Protein AF-A0A9X0DPE3-F1 (afdb_monomer)

Structure (mmCIF, N/CA/C/O backbone):
data_AF-A0A9X0DPE3-F1
#
_entry.id   AF-A0A9X0DPE3-F1
#
loop_
_atom_site.group_PDB
_atom_site.id
_atom_site.type_symbol
_atom_site.label_atom_id
_atom_site.label_alt_id
_atom_site.label_comp_id
_atom_site.label_asym_id
_atom_site.label_entity_id
_atom_site.label_seq_id
_atom_site.pdbx_PDB_ins_code
_atom_site.Cartn_x
_atom_site.Cartn_y
_atom_site.Cartn_z
_atom_site.occupancy
_atom_site.B_iso_or_equiv
_atom_site.auth_seq_id
_atom_site.auth_comp_id
_atom_site.auth_asym_id
_atom_site.auth_atom_id
_atom_site.pdbx_PDB_model_num
ATOM 1 N N . MET A 1 1 ? 3.617 14.582 14.432 1.00 33.50 1 MET A N 1
ATOM 2 C CA . MET A 1 1 ? 3.604 13.724 13.221 1.00 33.50 1 MET A CA 1
ATOM 3 C C . MET A 1 1 ? 2.216 13.157 12.882 1.00 33.50 1 MET A C 1
ATOM 5 O O . MET A 1 1 ? 2.026 12.758 11.747 1.00 33.50 1 MET A O 1
ATOM 9 N N . ILE A 1 2 ? 1.222 13.211 13.787 1.00 32.03 2 ILE A N 1
ATOM 10 C CA . ILE A 1 2 ? -0.183 12.825 13.505 1.00 32.03 2 ILE A CA 1
ATOM 11 C C . ILE A 1 2 ? -0.970 13.917 12.736 1.00 32.03 2 ILE A C 1
ATOM 13 O O . ILE A 1 2 ? -1.884 13.611 11.981 1.00 32.03 2 ILE A O 1
ATOM 17 N N . GLY A 1 3 ? -0.529 15.182 12.785 1.00 24.03 3 GLY A N 1
ATOM 18 C CA . GLY A 1 3 ? -1.163 16.315 12.087 1.00 24.03 3 GLY A CA 1
ATOM 19 C C . GLY A 1 3 ? -1.004 16.364 10.557 1.00 24.03 3 GLY A C 1
ATOM 20 O O . GLY A 1 3 ? -1.360 17.367 9.957 1.00 24.03 3 GLY A O 1
ATOM 21 N N . ARG A 1 4 ? -0.460 15.321 9.909 1.00 28.06 4 ARG A N 1
ATOM 22 C CA . ARG A 1 4 ? -0.435 15.194 8.433 1.00 28.06 4 ARG A CA 1
ATOM 23 C C . ARG A 1 4 ? -1.257 14.016 7.903 1.00 28.06 4 ARG A C 1
ATOM 25 O O . ARG A 1 4 ? -1.135 13.681 6.732 1.00 28.06 4 ARG A O 1
ATOM 32 N N . MET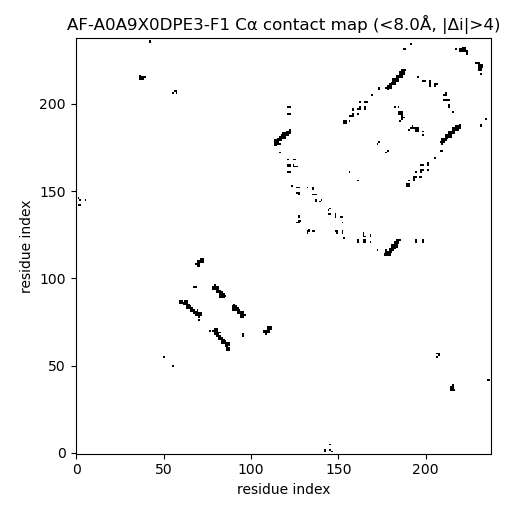 A 1 5 ? -2.078 13.378 8.740 1.00 34.44 5 MET A N 1
ATOM 33 C CA . MET A 1 5 ? -3.022 12.348 8.278 1.00 34.44 5 MET A CA 1
ATOM 34 C C . MET A 1 5 ? -4.430 12.903 8.010 1.00 34.44 5 MET A C 1
ATOM 36 O O . MET A 1 5 ? -5.223 12.222 7.373 1.00 34.44 5 MET A O 1
ATOM 40 N N . ALA A 1 6 ? -4.728 14.139 8.429 1.00 27.05 6 ALA A N 1
ATOM 41 C CA . ALA A 1 6 ? -6.051 14.747 8.262 1.00 27.05 6 ALA A CA 1
ATOM 42 C C . ALA A 1 6 ? -6.244 15.535 6.948 1.00 27.05 6 ALA A C 1
ATOM 44 O O . ALA A 1 6 ? -7.368 15.925 6.654 1.00 27.05 6 ALA A O 1
ATOM 45 N N . ASP A 1 7 ? -5.199 15.769 6.140 1.00 31.19 7 ASP A N 1
ATOM 46 C CA . ASP A 1 7 ? -5.307 16.710 5.012 1.00 31.19 7 ASP A CA 1
ATOM 47 C C . ASP A 1 7 ? -4.628 16.254 3.711 1.00 31.19 7 ASP A C 1
ATOM 49 O O . ASP A 1 7 ? -3.781 16.933 3.135 1.00 31.19 7 ASP A O 1
ATOM 53 N N . ALA A 1 8 ? -5.009 15.075 3.219 1.00 29.47 8 ALA A N 1
ATOM 54 C CA . ALA A 1 8 ? -4.653 14.650 1.862 1.00 29.47 8 ALA A CA 1
ATOM 55 C C . ALA A 1 8 ? -5.593 15.231 0.780 1.00 29.47 8 ALA A C 1
ATOM 57 O O . ALA A 1 8 ? -5.339 15.041 -0.406 1.00 29.47 8 ALA A O 1
ATOM 58 N N . ARG A 1 9 ? -6.667 15.953 1.157 1.00 28.06 9 ARG A N 1
ATOM 59 C CA . ARG A 1 9 ? -7.648 16.509 0.203 1.00 28.06 9 ARG A CA 1
ATOM 60 C C . ARG A 1 9 ? -7.490 18.007 -0.100 1.00 28.06 9 ARG A C 1
ATOM 62 O O . ARG A 1 9 ? -7.893 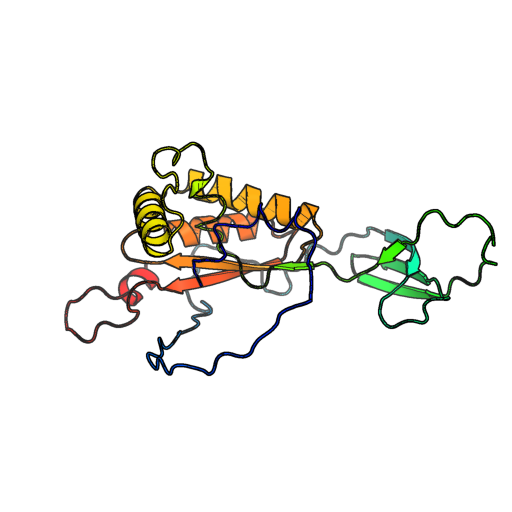18.396 -1.192 1.00 28.06 9 ARG A O 1
ATOM 69 N N . LYS A 1 10 ? -6.882 18.854 0.751 1.00 26.98 10 LYS A N 1
ATOM 70 C CA . LYS A 1 10 ? -6.750 20.303 0.437 1.00 26.98 10 LYS A CA 1
ATOM 71 C C . LYS A 1 10 ? -5.493 20.703 -0.337 1.00 26.98 10 LYS A C 1
ATOM 73 O O . LYS A 1 10 ? -5.446 21.808 -0.871 1.00 26.98 10 LYS A O 1
ATOM 78 N N . CYS A 1 11 ? -4.488 19.838 -0.484 1.00 26.97 11 CYS A N 1
ATOM 79 C CA . CYS A 1 11 ? -3.267 20.207 -1.219 1.00 26.97 11 CYS A CA 1
ATOM 80 C C . CYS A 1 11 ? -3.428 20.308 -2.751 1.00 26.97 11 CYS A C 1
ATOM 82 O O . CYS A 1 11 ? -2.481 20.724 -3.417 1.00 26.97 11 CYS A O 1
ATOM 84 N N . ALA A 1 12 ? -4.589 19.964 -3.316 1.00 31.02 12 ALA A N 1
ATOM 85 C CA . ALA A 1 12 ? -4.778 19.890 -4.766 1.00 31.02 12 ALA A CA 1
ATOM 86 C C . ALA A 1 12 ? -5.300 21.180 -5.439 1.00 31.02 12 ALA A C 1
ATOM 88 O O . ALA A 1 12 ? -5.362 21.207 -6.665 1.00 31.02 12 ALA A O 1
ATOM 89 N N . THR A 1 13 ? -5.674 22.245 -4.708 1.00 30.27 13 THR A N 1
ATOM 90 C CA . THR A 1 13 ? -6.433 23.360 -5.332 1.00 30.27 13 THR A CA 1
ATOM 91 C C . THR A 1 13 ? -6.054 24.796 -4.939 1.00 30.27 13 THR A C 1
ATOM 93 O O . THR A 1 13 ? -6.815 25.706 -5.256 1.00 30.27 13 THR A O 1
ATOM 96 N N . ALA A 1 14 ? -4.906 25.070 -4.309 1.00 27.20 14 ALA A N 1
ATOM 97 C CA . ALA A 1 14 ? -4.520 26.454 -3.981 1.00 27.20 14 ALA A CA 1
ATOM 98 C C . ALA A 1 14 ? -3.282 26.936 -4.775 1.00 27.20 14 ALA A C 1
ATOM 100 O O . ALA A 1 14 ? -2.237 26.279 -4.708 1.00 27.20 14 ALA A O 1
ATOM 101 N N . PRO A 1 15 ? -3.347 28.073 -5.503 1.00 27.67 15 PRO A N 1
ATOM 102 C CA . PRO A 1 15 ? -2.171 28.682 -6.123 1.00 27.67 15 PRO A CA 1
ATOM 103 C C . PRO A 1 15 ? -1.217 29.203 -5.037 1.00 27.67 15 PRO A C 1
ATOM 105 O O . PRO A 1 15 ? -1.640 29.862 -4.089 1.00 27.67 15 PRO A O 1
ATOM 108 N N . ARG A 1 16 ? 0.078 28.879 -5.148 1.00 34.34 16 ARG A N 1
ATOM 109 C CA . ARG A 1 16 ? 1.107 29.306 -4.187 1.00 34.34 16 ARG A CA 1
ATOM 110 C C . ARG A 1 16 ? 1.670 30.664 -4.598 1.00 34.34 16 ARG A C 1
ATOM 112 O O . ARG A 1 16 ? 2.424 30.742 -5.563 1.00 34.34 16 ARG A O 1
ATOM 119 N N . ASP A 1 17 ? 1.318 31.703 -3.852 1.00 28.97 17 ASP A N 1
ATOM 120 C CA . ASP A 1 17 ? 1.990 33.003 -3.887 1.00 28.97 17 ASP A CA 1
ATOM 121 C C . ASP A 1 17 ? 3.236 32.936 -2.982 1.00 28.97 17 ASP A C 1
ATOM 123 O O . ASP A 1 17 ? 3.156 32.509 -1.830 1.00 28.97 17 ASP A O 1
ATOM 127 N N . ILE A 1 18 ? 4.410 33.259 -3.530 1.00 32.62 18 ILE A N 1
ATOM 128 C CA . ILE A 1 18 ? 5.735 32.965 -2.941 1.00 32.62 18 ILE A CA 1
ATOM 129 C C . ILE A 1 18 ? 6.363 34.221 -2.310 1.00 32.62 18 ILE A C 1
ATOM 131 O O . ILE A 1 18 ? 7.579 34.319 -2.160 1.00 32.62 18 ILE A O 1
ATOM 135 N N . SER A 1 19 ? 5.557 35.224 -1.969 1.00 27.48 19 SER A N 1
ATOM 136 C CA . SER A 1 19 ? 6.065 36.569 -1.685 1.00 27.48 19 SER A CA 1
ATOM 137 C C . SER A 1 19 ? 6.422 36.870 -0.224 1.00 27.48 19 SER A C 1
ATOM 139 O O . SER A 1 19 ? 7.008 37.918 0.008 1.00 27.48 19 SER A O 1
ATOM 141 N N . ASN A 1 20 ? 6.181 35.990 0.759 1.00 30.70 20 ASN A N 1
ATOM 142 C CA . ASN A 1 20 ? 6.525 36.279 2.164 1.00 30.70 20 ASN A CA 1
ATOM 143 C C . ASN A 1 20 ? 7.007 35.042 2.941 1.00 30.70 20 ASN A C 1
ATOM 145 O O . ASN A 1 20 ? 6.222 34.337 3.572 1.00 30.70 20 ASN A O 1
ATOM 149 N N . LEU A 1 21 ? 8.320 34.801 2.937 1.00 29.12 21 LEU A N 1
ATOM 150 C CA . LEU A 1 21 ? 8.995 33.927 3.901 1.00 29.12 21 LEU A CA 1
ATOM 151 C C . LEU A 1 21 ? 9.825 34.806 4.837 1.00 29.12 21 LEU A C 1
ATOM 153 O O . LEU A 1 21 ? 10.900 35.272 4.463 1.00 29.12 21 LEU A O 1
ATOM 157 N N . GLN A 1 22 ? 9.321 35.036 6.048 1.00 28.83 22 GLN A N 1
ATOM 158 C CA . GLN A 1 22 ? 10.066 35.687 7.121 1.00 28.83 22 GLN A CA 1
ATOM 159 C C . GLN A 1 22 ? 10.457 34.627 8.160 1.00 28.83 22 GLN A C 1
ATOM 161 O O . GLN A 1 22 ? 9.653 33.778 8.538 1.00 28.83 22 GLN A O 1
ATOM 166 N N . HIS A 1 23 ? 11.739 34.626 8.520 1.00 30.12 23 HIS A N 1
ATOM 167 C CA . HIS A 1 23 ? 12.388 33.657 9.399 1.00 30.12 23 HIS A CA 1
ATOM 168 C C . HIS A 1 23 ? 11.997 33.889 10.865 1.00 30.12 23 HIS A C 1
ATOM 170 O O . HIS A 1 23 ? 12.357 34.926 11.416 1.00 30.12 23 HIS A O 1
ATOM 176 N N . ASP A 1 24 ? 11.388 32.892 11.511 1.00 27.92 24 ASP A N 1
ATOM 177 C CA . ASP A 1 24 ? 11.321 32.816 12.976 1.00 27.92 24 ASP A CA 1
ATOM 178 C C . ASP A 1 24 ? 12.395 31.851 13.529 1.00 27.92 24 ASP A C 1
ATOM 180 O O . ASP A 1 24 ? 12.661 30.806 12.919 1.00 27.92 24 ASP A O 1
ATOM 184 N N . PRO A 1 25 ? 13.049 32.180 14.663 1.00 27.70 25 PRO A N 1
ATOM 185 C CA . PRO A 1 25 ? 14.115 31.374 15.259 1.00 27.70 25 PRO A CA 1
ATOM 186 C C . PRO A 1 25 ? 13.580 30.193 16.102 1.00 27.70 25 PRO A C 1
ATOM 188 O O . PRO A 1 25 ? 12.424 30.192 16.528 1.00 27.70 25 PRO A O 1
ATOM 191 N N . PRO A 1 26 ? 14.413 29.166 16.376 1.00 31.67 26 PRO A N 1
ATOM 192 C CA . PRO A 1 26 ? 13.945 27.900 16.931 1.00 31.67 26 PRO A CA 1
ATOM 193 C C . PRO A 1 26 ? 13.807 27.942 18.459 1.00 31.67 26 PRO A C 1
ATOM 195 O O . PRO A 1 26 ? 14.771 28.199 19.181 1.00 31.67 26 PRO A O 1
ATOM 198 N N . HIS A 1 27 ? 12.624 27.590 18.967 1.00 30.08 27 HIS A N 1
ATOM 199 C CA . HIS A 1 27 ? 12.437 27.242 20.375 1.00 30.08 27 HIS A CA 1
ATOM 200 C C . HIS A 1 27 ? 12.780 25.765 20.624 1.00 30.08 27 HIS A C 1
ATOM 202 O O . HIS A 1 27 ? 12.209 24.854 20.025 1.00 30.08 27 HIS A O 1
ATOM 208 N N . ASN A 1 28 ? 13.726 25.552 21.541 1.00 30.42 28 ASN A N 1
ATOM 209 C CA . ASN A 1 28 ? 14.147 24.261 22.081 1.00 30.42 28 ASN A CA 1
ATOM 210 C C . ASN A 1 28 ? 12.991 23.534 22.789 1.00 30.42 28 ASN A C 1
ATOM 212 O O . ASN A 1 28 ? 12.540 23.983 23.841 1.00 30.42 28 ASN A O 1
ATOM 216 N N . LEU A 1 29 ? 12.602 22.358 22.288 1.00 28.53 29 LEU A N 1
ATOM 217 C CA . LEU A 1 29 ? 11.849 21.362 23.055 1.00 28.53 29 LEU A CA 1
ATOM 218 C C . LEU A 1 29 ? 12.575 20.009 22.975 1.00 28.53 29 LEU A C 1
ATOM 220 O O . LEU A 1 29 ? 12.299 19.162 22.129 1.00 28.53 29 LEU A O 1
ATOM 224 N N . HIS A 1 30 ? 13.539 19.815 23.874 1.00 29.38 30 HIS A N 1
ATOM 225 C CA . HIS A 1 30 ? 14.183 18.525 24.108 1.00 29.38 30 HIS A CA 1
ATOM 226 C C . HIS A 1 30 ? 13.265 17.657 24.986 1.00 29.38 30 HIS A C 1
ATOM 228 O O . HIS A 1 30 ? 13.281 17.748 26.211 1.00 29.38 30 HIS A O 1
ATOM 234 N N . LYS A 1 31 ? 12.463 16.795 24.356 1.00 25.64 31 LYS A N 1
ATOM 235 C CA . LYS A 1 31 ? 12.014 15.521 24.939 1.00 25.64 31 LYS A CA 1
ATOM 236 C C . LYS A 1 31 ? 12.159 14.458 23.857 1.00 25.64 31 LYS A C 1
ATOM 238 O O . LYS A 1 31 ? 11.317 14.327 22.976 1.00 25.64 31 LYS A O 1
ATOM 243 N N . SER A 1 32 ? 13.293 13.767 23.877 1.00 24.28 32 SER A N 1
ATOM 244 C CA . SER A 1 32 ? 13.598 12.658 22.980 1.00 24.28 32 SER A CA 1
ATOM 245 C C . SER A 1 32 ? 12.779 11.437 23.390 1.00 24.28 32 SER A C 1
ATOM 247 O O . SER A 1 32 ? 13.079 10.791 24.390 1.00 24.28 32 SER A O 1
ATOM 249 N N . THR A 1 33 ? 11.743 11.113 22.622 1.00 25.89 33 THR A N 1
ATOM 250 C CA . THR A 1 33 ? 11.203 9.752 22.594 1.00 25.89 33 THR A CA 1
ATOM 251 C C . THR A 1 33 ? 12.223 8.896 21.846 1.00 25.89 33 THR A C 1
ATOM 253 O O . THR A 1 33 ? 12.413 9.077 20.644 1.00 25.89 33 THR A O 1
ATOM 256 N N . GLU A 1 34 ? 12.948 8.030 22.550 1.00 23.88 34 GLU A N 1
ATOM 257 C CA . GLU A 1 34 ? 13.812 7.035 21.912 1.00 23.88 34 GLU A CA 1
ATOM 258 C C . GLU A 1 34 ? 12.930 5.989 21.217 1.00 23.88 34 GLU A C 1
ATOM 260 O O . GLU A 1 34 ? 12.167 5.266 21.853 1.00 23.88 34 GLU A O 1
ATOM 265 N N . TYR A 1 35 ? 12.995 5.949 19.885 1.00 32.12 35 TYR A N 1
ATOM 266 C CA . TYR A 1 35 ? 12.244 5.009 19.056 1.00 32.12 35 TYR A CA 1
ATOM 267 C C . TYR A 1 35 ? 13.048 3.719 18.885 1.00 32.12 35 TYR A C 1
ATOM 269 O O . TYR A 1 35 ? 14.106 3.721 18.253 1.00 32.12 35 TYR A O 1
ATOM 277 N N . ILE A 1 36 ? 12.536 2.603 19.401 1.00 28.61 36 ILE A N 1
ATOM 278 C CA . ILE A 1 36 ? 13.136 1.284 19.185 1.00 28.61 36 ILE A CA 1
ATOM 279 C C . ILE A 1 36 ? 12.464 0.643 17.966 1.00 28.61 36 ILE A C 1
ATOM 281 O O . ILE A 1 36 ? 11.309 0.228 18.009 1.00 28.61 36 ILE A O 1
ATOM 285 N N . TYR A 1 37 ? 13.199 0.568 16.854 1.00 28.53 37 TYR A N 1
ATOM 286 C CA . TYR A 1 37 ? 12.772 -0.123 15.638 1.00 28.53 37 TYR A CA 1
ATOM 287 C C . TYR A 1 37 ? 12.963 -1.633 15.800 1.00 28.53 37 TYR A C 1
ATOM 289 O O . TYR A 1 37 ? 14.062 -2.152 15.601 1.00 28.53 37 TYR A O 1
ATOM 297 N N . ILE A 1 38 ? 11.894 -2.362 16.117 1.00 37.00 38 ILE A N 1
ATOM 298 C CA . ILE A 1 38 ? 11.940 -3.826 16.138 1.00 37.00 38 ILE A CA 1
ATOM 299 C C . ILE A 1 38 ? 11.561 -4.343 14.750 1.00 37.00 38 ILE A C 1
ATOM 301 O O . ILE A 1 38 ? 10.393 -4.431 14.378 1.00 37.00 38 ILE A O 1
ATOM 305 N N . THR A 1 39 ? 12.572 -4.710 13.960 1.00 34.88 39 THR A N 1
ATOM 306 C CA . THR A 1 39 ? 12.347 -5.605 12.820 1.00 34.88 39 THR A CA 1
ATOM 307 C C . THR A 1 39 ? 12.178 -7.008 13.389 1.00 34.88 39 THR A C 1
ATOM 309 O O . THR A 1 39 ? 13.155 -7.619 13.821 1.00 34.88 39 THR A O 1
ATOM 312 N N . LEU A 1 40 ? 10.941 -7.507 13.432 1.00 38.31 40 LEU A N 1
ATOM 313 C CA . LEU A 1 40 ? 10.633 -8.850 13.922 1.00 38.31 40 LEU A CA 1
ATOM 314 C C . LEU A 1 40 ? 11.261 -9.899 12.994 1.00 38.31 40 LEU A C 1
ATOM 316 O O . LEU A 1 40 ? 10.671 -10.302 11.995 1.00 38.31 40 LEU A O 1
ATOM 320 N N . LYS A 1 41 ? 12.491 -10.318 13.311 1.00 31.81 41 LYS A N 1
ATOM 321 C CA . LYS A 1 41 ? 13.141 -11.481 12.692 1.00 31.81 41 LYS A CA 1
ATOM 322 C C . LYS A 1 41 ? 12.841 -12.794 13.426 1.00 31.81 41 LYS A C 1
ATOM 324 O O . LYS A 1 41 ? 13.036 -13.839 12.826 1.00 31.81 41 LYS A O 1
ATOM 329 N N . ASN A 1 42 ? 12.340 -12.749 14.667 1.00 29.92 42 ASN A N 1
ATOM 330 C CA . ASN A 1 42 ? 12.278 -13.912 15.562 1.00 29.92 42 ASN A CA 1
ATOM 331 C C . ASN A 1 42 ? 10.941 -14.038 16.325 1.00 29.92 42 ASN A C 1
ATOM 333 O O . ASN A 1 42 ? 10.947 -14.165 17.546 1.00 29.92 42 ASN A O 1
ATOM 337 N N . I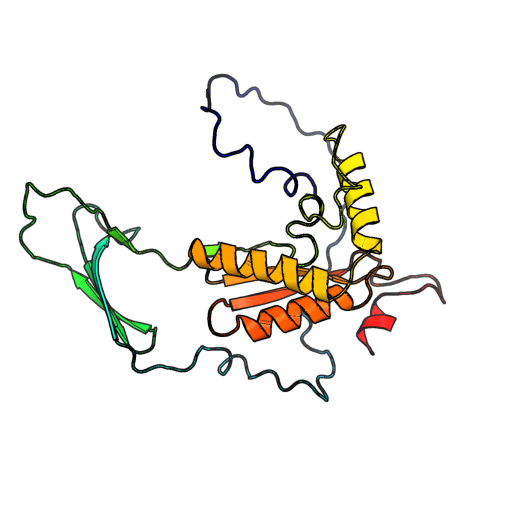LE A 1 43 ? 9.797 -14.014 15.635 1.00 36.81 43 ILE A N 1
ATOM 338 C CA . ILE A 1 43 ? 8.596 -14.674 16.183 1.00 36.81 43 ILE A CA 1
ATOM 339 C C . ILE A 1 43 ? 8.692 -16.143 15.768 1.00 36.81 43 ILE A C 1
ATOM 341 O O . ILE A 1 43 ? 9.003 -16.424 14.610 1.00 36.81 43 ILE A O 1
ATOM 345 N N . SER A 1 44 ? 8.482 -17.068 16.708 1.00 32.72 44 SER A N 1
ATOM 346 C CA . SER A 1 44 ? 8.440 -18.512 16.450 1.00 32.72 44 SER A CA 1
ATOM 347 C C . SER A 1 44 ? 7.307 -18.822 15.466 1.00 32.72 44 SER A C 1
ATOM 349 O O . SER A 1 44 ? 6.156 -19.011 15.847 1.00 32.72 44 SER A O 1
ATOM 351 N N . MET A 1 45 ? 7.637 -18.833 14.172 1.00 36.72 45 MET A N 1
ATOM 352 C CA . MET A 1 45 ? 6.747 -19.131 13.045 1.00 36.72 45 MET A CA 1
ATOM 353 C C . MET A 1 45 ? 6.422 -20.630 12.970 1.00 36.72 45 MET A C 1
ATOM 355 O O . MET A 1 45 ? 6.616 -21.255 11.929 1.00 36.72 45 MET A O 1
ATOM 359 N N . SER A 1 46 ? 5.960 -21.242 14.059 1.00 33.28 46 SER A N 1
ATOM 360 C CA . SER A 1 46 ? 5.682 -22.685 14.039 1.00 33.28 46 SER A CA 1
ATOM 361 C C . SER A 1 46 ? 4.462 -23.076 13.190 1.00 33.28 46 SER A C 1
ATOM 363 O O . SER A 1 46 ? 4.313 -24.253 12.887 1.00 33.28 46 SER A O 1
ATOM 365 N N . GLU A 1 47 ? 3.673 -22.116 12.680 1.00 38.19 47 GLU A N 1
ATOM 366 C CA . GLU A 1 47 ? 2.529 -22.408 11.793 1.00 38.19 47 GLU A CA 1
ATOM 367 C C . GLU A 1 47 ? 2.388 -21.492 10.558 1.00 38.19 47 GLU A C 1
ATOM 369 O O . GLU A 1 47 ? 1.411 -21.589 9.818 1.00 38.19 47 GLU A O 1
ATOM 374 N N . ILE A 1 48 ? 3.362 -20.621 10.257 1.00 42.66 48 ILE A N 1
ATOM 375 C CA . ILE A 1 48 ? 3.275 -19.717 9.094 1.00 42.66 48 ILE A CA 1
ATOM 376 C C . ILE A 1 48 ? 4.509 -19.893 8.213 1.00 42.66 48 ILE A C 1
ATOM 378 O O . ILE A 1 48 ? 5.529 -19.231 8.398 1.00 42.66 48 ILE A O 1
ATOM 382 N N . SER A 1 49 ? 4.405 -20.773 7.214 1.00 37.94 49 SER A N 1
ATOM 383 C CA . SER A 1 49 ? 5.405 -20.889 6.150 1.00 37.94 49 SER A CA 1
ATOM 384 C C . SER A 1 49 ? 5.380 -19.619 5.291 1.00 37.94 49 SER A C 1
ATOM 386 O O . SER A 1 49 ? 4.604 -19.490 4.345 1.00 37.94 49 SER A O 1
ATOM 388 N N . MET A 1 50 ? 6.188 -18.627 5.664 1.00 42.03 50 MET A N 1
ATOM 389 C CA . MET A 1 50 ? 6.506 -17.498 4.795 1.00 42.03 50 MET A CA 1
ATOM 390 C C . MET A 1 50 ? 7.598 -17.945 3.813 1.00 42.03 50 MET A C 1
ATOM 392 O O . MET A 1 50 ? 8.630 -18.453 4.260 1.00 42.03 50 MET A O 1
ATOM 396 N N . PRO A 1 51 ? 7.413 -17.763 2.495 1.00 39.59 51 PRO A N 1
ATOM 397 C CA . PRO A 1 51 ? 8.466 -18.047 1.533 1.00 39.59 51 PRO A CA 1
ATOM 398 C C . PRO A 1 51 ? 9.730 -17.238 1.865 1.00 39.59 51 PRO A C 1
ATOM 400 O O . PRO A 1 51 ? 9.650 -16.093 2.318 1.00 39.59 51 PRO A O 1
ATOM 403 N N . ASN A 1 52 ? 10.906 -17.827 1.636 1.00 42.00 52 ASN A N 1
ATOM 404 C CA . ASN A 1 52 ? 12.200 -17.166 1.828 1.00 42.00 52 ASN A CA 1
ATOM 405 C C . ASN A 1 52 ? 12.273 -15.851 1.015 1.00 42.00 52 ASN A C 1
ATOM 407 O O . ASN A 1 52 ? 11.584 -15.703 0.010 1.00 42.00 52 ASN A O 1
ATOM 411 N N . ALA A 1 53 ? 13.141 -14.901 1.373 1.00 42.97 53 ALA A N 1
ATOM 412 C CA . ALA A 1 53 ? 13.274 -13.610 0.682 1.00 42.97 53 ALA A CA 1
ATOM 413 C C . ALA A 1 53 ? 13.548 -13.724 -0.837 1.00 42.97 53 ALA A C 1
ATOM 415 O O . ALA A 1 53 ? 13.205 -12.820 -1.598 1.00 42.97 53 ALA A O 1
ATOM 416 N N . GLU A 1 54 ? 14.116 -14.842 -1.304 1.00 40.81 54 GLU A N 1
ATOM 417 C CA . GLU A 1 54 ? 14.221 -15.168 -2.736 1.00 40.81 54 GLU A CA 1
ATOM 418 C C . GLU A 1 54 ? 12.909 -15.658 -3.365 1.00 40.81 54 GLU A C 1
ATOM 420 O O . GLU A 1 54 ? 12.629 -15.326 -4.515 1.00 40.81 54 GLU A O 1
ATOM 425 N N . GLN A 1 55 ? 12.090 -16.396 -2.612 1.00 42.25 55 GLN A N 1
ATOM 426 C CA . GLN A 1 55 ? 10.730 -16.802 -2.986 1.00 42.25 55 GLN A CA 1
ATOM 427 C C . GLN A 1 55 ? 9.715 -15.665 -2.812 1.00 42.25 55 GLN A C 1
ATOM 429 O O . GLN A 1 55 ? 8.598 -15.790 -3.294 1.00 42.25 55 GLN A O 1
ATOM 434 N N . LEU A 1 56 ? 10.109 -14.561 -2.157 1.00 43.94 56 LEU A N 1
ATOM 435 C CA . LEU A 1 56 ? 9.375 -13.298 -2.119 1.00 43.94 56 LEU A CA 1
ATOM 436 C C . LEU A 1 56 ? 9.575 -12.446 -3.392 1.00 43.94 56 LEU A C 1
ATOM 438 O O . LEU A 1 56 ? 9.032 -11.348 -3.494 1.00 43.94 56 LEU A O 1
ATOM 442 N N . ARG A 1 57 ? 10.221 -12.967 -4.437 1.00 47.78 57 ARG A N 1
ATOM 443 C CA . ARG A 1 57 ? 10.145 -12.369 -5.778 1.00 47.78 57 ARG A CA 1
ATOM 444 C C . ARG A 1 57 ? 8.947 -12.949 -6.535 1.00 47.78 57 ARG A C 1
ATOM 446 O O . ARG A 1 57 ? 8.849 -14.175 -6.580 1.00 47.78 57 ARG A O 1
ATOM 453 N N . PRO A 1 58 ? 8.074 -12.119 -7.144 1.00 46.97 58 PRO A N 1
ATOM 454 C CA . PRO A 1 58 ? 6.992 -12.641 -7.969 1.00 46.97 58 PRO A CA 1
ATOM 455 C C . PRO A 1 58 ? 7.574 -13.642 -8.981 1.00 46.97 58 PRO A C 1
ATOM 457 O O . PRO A 1 58 ? 8.688 -13.421 -9.478 1.00 46.97 58 PRO A O 1
ATOM 460 N N . PRO A 1 59 ? 6.886 -14.769 -9.240 1.00 45.16 59 PRO A N 1
ATOM 461 C CA . PRO A 1 59 ? 7.415 -15.842 -10.071 1.00 45.16 59 PRO A CA 1
ATOM 462 C C . PRO A 1 59 ? 7.921 -15.278 -11.402 1.00 45.16 59 PRO A C 1
ATOM 464 O O . PRO A 1 59 ? 7.261 -14.437 -12.015 1.00 45.16 59 PRO A O 1
ATOM 467 N N . ARG A 1 60 ? 9.112 -15.723 -11.839 1.00 50.78 60 ARG A N 1
ATOM 468 C CA . ARG A 1 60 ? 9.702 -15.318 -13.125 1.00 50.78 60 ARG A CA 1
ATOM 469 C C . ARG A 1 60 ? 8.771 -15.768 -14.247 1.00 50.78 60 ARG A C 1
ATOM 471 O O . ARG A 1 60 ? 8.836 -16.904 -14.700 1.00 50.78 60 ARG A O 1
ATOM 478 N N . ASN A 1 61 ? 7.880 -14.880 -14.658 1.00 56.75 61 ASN A N 1
ATOM 479 C CA . ASN A 1 61 ? 6.919 -15.137 -15.713 1.00 56.75 61 ASN A CA 1
ATOM 480 C C . ASN A 1 61 ? 7.584 -14.877 -17.069 1.00 56.75 61 ASN A C 1
ATOM 482 O O . ASN A 1 61 ? 8.238 -13.856 -17.220 1.00 56.75 61 ASN A O 1
ATOM 486 N N . ASN A 1 62 ? 7.399 -15.714 -18.089 1.00 65.56 62 ASN A N 1
ATOM 487 C CA . ASN A 1 62 ? 8.001 -15.497 -19.420 1.00 65.56 62 ASN A CA 1
ATOM 488 C C . ASN A 1 62 ? 7.401 -14.300 -20.190 1.00 65.56 62 ASN A C 1
ATOM 490 O O . ASN A 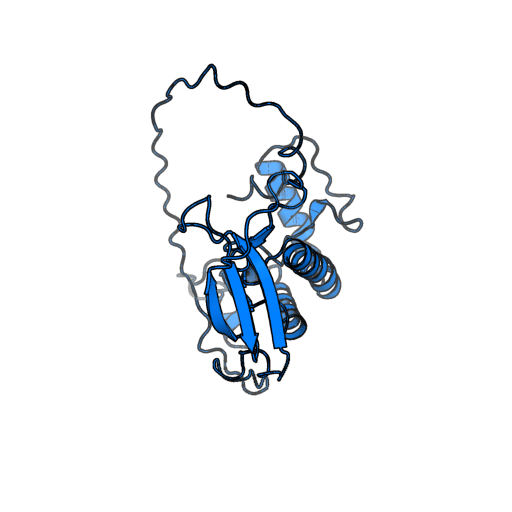1 62 ? 7.609 -14.162 -21.393 1.00 65.56 62 ASN A O 1
ATOM 494 N N . ASN A 1 63 ? 6.674 -13.419 -19.501 1.00 76.88 63 ASN A N 1
ATOM 495 C CA . ASN A 1 63 ? 6.122 -12.197 -20.050 1.00 76.88 63 ASN A CA 1
ATOM 496 C C . ASN A 1 63 ? 7.235 -11.313 -20.610 1.00 76.88 63 ASN A C 1
ATOM 498 O O . ASN A 1 63 ? 8.197 -10.951 -19.920 1.00 76.88 63 ASN A O 1
ATOM 502 N N . ILE A 1 64 ? 7.050 -10.960 -21.876 1.00 82.25 64 ILE A N 1
ATOM 503 C CA . ILE A 1 64 ? 7.848 -9.983 -22.597 1.00 82.25 64 ILE A CA 1
ATOM 504 C C . ILE A 1 64 ? 7.063 -8.676 -22.573 1.00 82.25 64 ILE A C 1
ATOM 506 O O . ILE A 1 64 ? 5.892 -8.648 -22.952 1.00 82.25 64 ILE A O 1
ATOM 510 N N . SER A 1 65 ? 7.704 -7.596 -22.141 1.00 88.31 65 SER A N 1
ATOM 511 C CA . SER A 1 65 ? 7.164 -6.245 -22.283 1.00 88.31 65 SER A CA 1
ATOM 512 C C . SER A 1 65 ? 8.201 -5.336 -22.927 1.00 88.31 65 SER A C 1
ATOM 514 O O . SER A 1 65 ? 9.400 -5.458 -22.681 1.00 88.31 65 SER A O 1
ATOM 516 N N . SER A 1 66 ? 7.741 -4.444 -23.798 1.00 89.31 66 SER A N 1
ATOM 517 C CA . SER A 1 66 ? 8.590 -3.457 -24.458 1.00 89.31 66 SER A CA 1
ATOM 518 C C . SER A 1 66 ? 7.951 -2.082 -24.371 1.00 89.31 66 SER A C 1
ATOM 520 O O . SER A 1 66 ? 6.785 -1.923 -24.739 1.00 89.31 66 SER A O 1
ATOM 522 N N . PHE A 1 67 ? 8.725 -1.099 -23.933 1.00 90.44 67 PHE A N 1
ATOM 523 C CA . PHE A 1 67 ? 8.324 0.300 -23.864 1.00 90.44 67 PHE A CA 1
ATOM 524 C C . PHE A 1 67 ? 9.152 1.058 -24.884 1.00 90.44 67 PHE A C 1
ATOM 526 O O . PHE A 1 67 ? 10.366 1.139 -24.733 1.00 90.44 67 PHE A O 1
ATOM 533 N N . ARG A 1 68 ? 8.503 1.546 -25.937 1.00 89.81 68 ARG A N 1
ATOM 534 C CA . ARG A 1 68 ? 9.182 2.258 -27.016 1.00 89.81 68 ARG A CA 1
ATOM 535 C C . ARG A 1 68 ? 9.061 3.755 -26.873 1.00 89.81 68 ARG A C 1
ATOM 537 O O . ARG A 1 68 ? 8.038 4.218 -26.356 1.00 89.81 68 ARG A O 1
ATOM 544 N N . ASN A 1 69 ? 10.052 4.463 -27.404 1.00 88.69 69 ASN A N 1
ATOM 545 C CA . ASN A 1 69 ? 10.067 5.920 -27.456 1.00 88.69 69 ASN A CA 1
ATOM 546 C C . ASN A 1 69 ? 9.788 6.543 -26.070 1.00 88.69 69 ASN A C 1
ATOM 548 O O . ASN A 1 69 ? 8.868 7.345 -25.897 1.00 88.69 69 ASN A O 1
ATOM 552 N N . VAL A 1 70 ? 10.521 6.078 -25.051 1.00 90.81 70 VAL A N 1
ATOM 553 C CA . VAL A 1 70 ? 10.412 6.590 -23.679 1.00 90.81 70 VAL A CA 1
ATOM 554 C C . VAL A 1 70 ? 11.619 7.430 -23.294 1.00 90.81 70 VAL A C 1
ATOM 556 O O . VAL A 1 70 ? 12.756 7.148 -23.674 1.00 90.81 70 VAL A O 1
ATOM 559 N N . HIS A 1 71 ? 11.373 8.429 -22.457 1.00 91.38 71 HIS A N 1
ATOM 560 C CA . HIS A 1 71 ? 12.407 9.213 -21.804 1.00 91.38 71 HIS A CA 1
ATOM 561 C C . HIS A 1 71 ? 12.750 8.611 -20.444 1.00 91.38 71 HIS A C 1
ATOM 563 O O . HIS A 1 71 ? 11.874 8.134 -19.719 1.00 91.38 71 HIS A O 1
ATOM 569 N N . ILE A 1 72 ? 14.032 8.661 -20.088 1.00 92.62 72 ILE A N 1
ATOM 570 C CA . ILE A 1 72 ? 14.561 8.143 -18.824 1.00 92.62 72 ILE A CA 1
ATOM 571 C C . ILE A 1 72 ? 15.208 9.312 -18.066 1.00 92.62 72 ILE A C 1
ATOM 573 O O . ILE A 1 72 ? 16.092 9.966 -18.624 1.00 92.62 72 ILE A O 1
ATOM 577 N N . PRO A 1 73 ? 14.826 9.588 -16.803 1.00 90.94 73 PRO A N 1
ATOM 578 C CA . PRO A 1 73 ? 15.469 10.627 -16.001 1.00 90.94 73 PRO A CA 1
ATOM 579 C C . PRO A 1 73 ? 16.993 10.461 -15.923 1.00 90.94 73 PRO A C 1
ATOM 581 O O . PRO A 1 73 ? 17.502 9.349 -15.781 1.00 90.94 73 PRO A O 1
ATOM 584 N N . GLY A 1 74 ? 17.729 11.572 -15.994 1.00 90.56 74 GLY A N 1
ATOM 585 C CA . GLY A 1 74 ? 19.199 11.573 -15.976 1.00 90.56 74 GLY A CA 1
ATOM 586 C C . GLY A 1 74 ? 19.860 11.233 -17.319 1.00 90.56 74 GLY A C 1
ATOM 587 O O . GLY A 1 74 ? 21.086 11.173 -17.389 1.00 90.56 74 GLY A O 1
ATOM 588 N N . ARG A 1 75 ? 19.078 11.023 -18.386 1.00 89.94 75 ARG A N 1
ATOM 589 C CA . ARG A 1 75 ? 19.554 10.944 -19.777 1.00 89.94 75 ARG A CA 1
ATOM 590 C C . ARG A 1 75 ? 19.311 12.274 -20.514 1.00 89.94 75 ARG A C 1
ATOM 592 O O . ARG A 1 75 ? 18.516 13.079 -20.027 1.00 89.94 75 ARG A O 1
ATOM 599 N N . PRO A 1 76 ? 19.981 12.523 -21.658 1.00 88.50 76 PRO A N 1
ATOM 600 C CA . PRO A 1 76 ? 19.721 13.708 -22.477 1.00 88.50 76 PRO A CA 1
ATOM 601 C C . PRO A 1 76 ? 18.236 13.831 -22.853 1.00 88.50 76 PRO A C 1
ATOM 603 O O . PRO A 1 76 ? 17.591 12.836 -23.181 1.00 88.50 76 PRO A O 1
ATOM 606 N N . SER A 1 77 ? 17.686 15.046 -22.780 1.00 81.19 77 SER A N 1
ATOM 607 C CA . SER A 1 77 ? 16.250 15.318 -22.967 1.00 81.19 77 SER A CA 1
ATOM 608 C C . SER A 1 77 ? 15.767 15.173 -24.411 1.00 81.19 77 SER A C 1
ATOM 610 O O . SER A 1 77 ? 14.574 15.029 -24.651 1.00 81.19 77 SER A O 1
ATOM 612 N N . ASP A 1 78 ? 16.690 15.234 -25.363 1.00 82.81 78 ASP A N 1
ATOM 613 C CA . ASP A 1 78 ? 16.472 15.057 -26.799 1.00 82.81 78 ASP A CA 1
ATOM 614 C C . ASP A 1 78 ? 16.594 13.591 -27.248 1.00 82.81 78 ASP A C 1
ATOM 616 O O . ASP A 1 78 ? 16.398 13.289 -28.422 1.00 82.81 78 ASP A O 1
ATOM 620 N N . SER A 1 79 ? 16.912 12.679 -26.324 1.00 86.50 79 SER A N 1
ATOM 621 C CA . SER A 1 79 ? 17.078 11.254 -26.600 1.00 86.50 79 SER A CA 1
ATOM 622 C C . SER A 1 79 ? 15.878 10.440 -26.118 1.00 86.50 79 SER A C 1
ATOM 624 O O . SER A 1 79 ? 15.405 10.606 -24.988 1.00 86.50 79 SER A O 1
ATOM 626 N N . CYS A 1 80 ? 15.454 9.492 -26.951 1.00 89.56 80 CYS A N 1
ATOM 627 C CA . CYS A 1 80 ? 14.431 8.501 -26.633 1.00 89.56 80 CYS A CA 1
ATOM 628 C C . CYS A 1 80 ? 15.027 7.093 -26.607 1.00 89.56 80 CYS A C 1
ATOM 630 O O . CYS A 1 80 ? 16.055 6.814 -27.232 1.00 89.56 80 CYS A O 1
ATOM 632 N N . TYR A 1 81 ? 14.377 6.198 -25.867 1.00 91.12 81 TYR A N 1
ATOM 633 C CA . TYR A 1 81 ? 14.854 4.839 -25.654 1.00 91.12 81 TYR A CA 1
ATOM 634 C C . TYR A 1 81 ? 13.750 3.805 -25.846 1.00 91.12 81 TYR A C 1
ATOM 636 O O . TYR A 1 81 ? 12.590 4.043 -25.510 1.00 91.12 81 TYR A O 1
ATOM 644 N N . ASP A 1 82 ? 14.162 2.622 -26.286 1.00 92.12 82 ASP A N 1
ATOM 645 C CA . ASP A 1 82 ? 13.375 1.398 -26.252 1.00 92.12 82 ASP A CA 1
ATOM 646 C C . ASP A 1 82 ? 13.867 0.522 -25.091 1.00 92.12 82 ASP A C 1
ATOM 648 O O . ASP A 1 82 ? 15.047 0.167 -25.002 1.00 92.12 82 ASP A O 1
ATOM 652 N N . VAL A 1 83 ? 12.962 0.191 -24.168 1.00 92.94 83 VAL A N 1
ATOM 653 C CA . VAL A 1 83 ? 13.230 -0.632 -22.982 1.00 92.94 83 VAL A CA 1
ATOM 654 C C . VAL A 1 83 ? 12.567 -1.988 -23.158 1.00 92.94 83 VAL A C 1
ATOM 656 O O . VAL A 1 83 ? 11.342 -2.073 -23.261 1.00 92.94 83 VAL A O 1
ATOM 659 N N . HIS A 1 84 ? 13.362 -3.057 -23.141 1.00 93.62 84 HIS A N 1
ATOM 660 C CA . HIS A 1 84 ? 12.872 -4.428 -23.254 1.00 93.62 84 HIS A CA 1
ATOM 661 C C . HIS A 1 84 ? 13.014 -5.174 -21.935 1.00 93.62 84 HIS A C 1
ATOM 663 O O . HIS A 1 84 ? 14.096 -5.241 -21.345 1.00 93.62 84 HIS A O 1
ATOM 669 N N . CYS A 1 85 ? 11.926 -5.803 -21.513 1.00 91.62 85 CYS A N 1
ATOM 670 C CA . CYS A 1 85 ? 11.848 -6.594 -20.301 1.00 91.62 85 CYS A CA 1
ATOM 671 C C . CYS A 1 85 ? 11.492 -8.048 -20.627 1.00 91.62 85 CYS A C 1
ATOM 673 O O . CYS A 1 85 ? 10.634 -8.323 -21.465 1.00 91.62 85 CYS A O 1
ATOM 675 N N . LEU A 1 86 ? 12.127 -8.979 -19.918 1.00 89.56 86 LEU A N 1
ATOM 676 C CA . LEU A 1 86 ? 11.821 -10.410 -19.949 1.00 89.56 86 LEU A CA 1
ATOM 677 C C . LEU A 1 86 ? 11.824 -10.922 -18.515 1.00 89.56 86 LEU A C 1
ATOM 679 O O . LEU A 1 86 ? 12.840 -10.788 -17.824 1.00 89.56 86 LEU A O 1
ATOM 683 N N . GLY A 1 87 ? 10.729 -11.523 -18.056 1.00 84.38 87 GLY A N 1
ATOM 684 C CA . GLY A 1 87 ? 10.702 -12.006 -16.673 1.00 84.38 87 GLY A CA 1
ATOM 685 C C . GLY A 1 87 ? 10.572 -10.909 -15.631 1.00 84.38 87 GLY A C 1
ATOM 686 O O . GLY A 1 87 ? 11.038 -11.106 -14.514 1.00 84.38 87 GLY A O 1
ATOM 687 N N . GLY A 1 88 ? 10.036 -9.740 -15.999 1.00 82.56 88 GLY A N 1
ATOM 688 C CA . GLY A 1 88 ? 10.028 -8.556 -15.130 1.00 82.56 88 GLY A CA 1
ATOM 689 C C . GLY A 1 88 ? 11.412 -7.925 -14.923 1.00 82.56 88 GLY A C 1
ATOM 690 O O . GLY A 1 88 ? 11.559 -7.027 -14.102 1.00 82.56 88 GLY A O 1
ATOM 691 N N . ILE A 1 89 ? 12.430 -8.380 -15.660 1.00 88.62 89 ILE A N 1
ATOM 692 C CA . ILE A 1 89 ? 13.796 -7.857 -15.604 1.00 88.62 89 ILE A CA 1
ATOM 693 C C . ILE A 1 89 ? 14.069 -7.078 -16.885 1.00 88.62 89 ILE A C 1
ATOM 695 O O . ILE A 1 89 ? 13.831 -7.592 -17.979 1.00 88.62 89 ILE A O 1
ATOM 699 N N . ILE A 1 90 ? 14.625 -5.874 -16.750 1.00 93.50 90 ILE A N 1
ATOM 700 C CA . ILE A 1 90 ? 15.132 -5.094 -17.883 1.00 93.50 90 ILE A CA 1
ATOM 701 C C . ILE A 1 90 ? 16.310 -5.854 -18.504 1.00 93.50 90 ILE A C 1
ATOM 703 O O . ILE A 1 90 ? 17.322 -6.096 -17.846 1.00 93.50 90 ILE A O 1
ATOM 707 N N . ARG A 1 91 ? 16.170 -6.258 -19.768 1.00 95.31 91 ARG A N 1
ATOM 708 C CA . ARG A 1 91 ? 17.198 -6.982 -20.529 1.00 95.31 91 ARG A CA 1
ATOM 709 C C . ARG A 1 91 ? 18.035 -6.068 -21.401 1.00 95.31 91 ARG A C 1
ATOM 711 O O . ARG A 1 91 ? 19.231 -6.305 -21.534 1.00 95.31 91 ARG A O 1
ATOM 718 N N . SER A 1 92 ? 17.421 -5.044 -21.978 1.00 94.62 92 SER A N 1
ATOM 719 C CA . SER A 1 92 ? 18.124 -4.057 -22.788 1.00 94.62 92 SER A CA 1
ATOM 720 C C . SER A 1 92 ? 17.430 -2.702 -22.729 1.00 94.62 92 SER A C 1
ATOM 722 O O . SER A 1 92 ? 16.218 -2.603 -22.527 1.00 94.62 92 SER A O 1
ATOM 724 N N . ILE A 1 93 ? 18.244 -1.662 -22.895 1.00 94.56 93 ILE A N 1
ATOM 725 C CA . ILE A 1 93 ? 17.827 -0.281 -23.116 1.00 94.56 93 ILE A CA 1
ATOM 726 C C . ILE A 1 93 ? 18.640 0.194 -24.315 1.00 94.56 93 ILE A C 1
ATOM 728 O O . ILE A 1 93 ? 19.871 0.203 -24.249 1.00 94.56 93 ILE A O 1
ATOM 732 N N . THR A 1 94 ? 17.974 0.544 -25.407 1.00 93.69 94 THR A N 1
ATOM 733 C CA . THR A 1 94 ? 1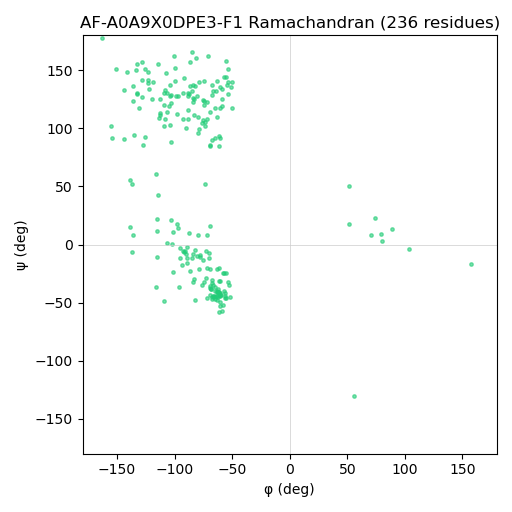8.622 0.972 -26.653 1.00 93.69 94 THR A CA 1
ATOM 734 C C . THR A 1 94 ? 18.130 2.350 -27.045 1.00 93.69 94 THR A C 1
ATOM 736 O O . THR A 1 94 ? 16.953 2.646 -26.866 1.00 93.69 94 THR A O 1
ATOM 739 N N . THR A 1 95 ? 19.016 3.199 -27.563 1.00 89.81 95 THR A N 1
ATOM 740 C CA . THR A 1 95 ? 18.612 4.494 -28.122 1.00 89.81 95 THR A CA 1
ATOM 741 C C . THR A 1 95 ? 17.724 4.263 -29.337 1.00 89.81 95 THR A C 1
ATOM 743 O O . THR A 1 95 ? 18.072 3.461 -30.209 1.00 89.81 95 THR A O 1
ATOM 746 N N . ASP A 1 96 ? 16.596 4.960 -29.387 1.00 76.88 96 ASP A N 1
ATOM 747 C CA . ASP A 1 96 ? 15.775 5.029 -30.585 1.00 76.88 96 ASP A CA 1
ATOM 748 C C . ASP A 1 96 ? 16.361 6.109 -31.504 1.00 76.88 96 ASP A C 1
ATOM 750 O O . ASP A 1 96 ? 16.367 7.291 -31.172 1.00 76.88 96 ASP A O 1
ATOM 754 N N . ASN A 1 97 ? 16.920 5.678 -32.635 1.00 67.94 97 ASN A N 1
ATOM 755 C CA . ASN A 1 97 ? 17.496 6.560 -33.652 1.00 67.94 97 ASN A CA 1
ATOM 756 C C . ASN A 1 97 ? 16.508 6.830 -34.797 1.00 67.94 97 ASN A C 1
ATOM 758 O O . ASN A 1 97 ? 16.925 7.259 -35.878 1.00 67.94 97 ASN A O 1
ATOM 762 N N . SER A 1 98 ? 15.221 6.511 -34.622 1.00 67.25 98 SER A N 1
ATOM 763 C CA . SER A 1 98 ? 14.221 6.868 -35.619 1.00 67.25 98 SER A CA 1
ATOM 764 C C . SER A 1 98 ? 14.188 8.395 -35.787 1.00 67.25 98 SER A C 1
ATOM 766 O O . SER A 1 98 ? 14.280 9.131 -34.803 1.00 67.25 98 SER A O 1
ATOM 768 N N . PRO A 1 99 ? 14.138 8.906 -37.031 1.00 57.00 99 PRO A N 1
ATOM 769 C CA . PRO A 1 99 ? 14.077 10.340 -37.259 1.00 57.00 99 PRO A CA 1
ATOM 770 C C . PRO A 1 99 ? 12.826 10.879 -36.570 1.00 57.00 99 PRO A C 1
ATOM 772 O O . PRO A 1 99 ? 11.715 10.451 -36.888 1.00 57.00 99 PRO A O 1
ATOM 775 N N . SER A 1 100 ? 13.021 11.791 -35.614 1.00 55.12 100 SER A N 1
ATOM 776 C CA . SER A 1 100 ? 11.936 12.477 -34.922 1.00 55.12 100 SER A CA 1
ATOM 777 C C . SER A 1 100 ? 10.975 13.028 -35.970 1.00 55.12 100 SER A C 1
ATOM 779 O O . SER A 1 100 ? 11.377 13.846 -36.795 1.00 55.12 100 SER A O 1
ATOM 781 N N . ASP A 1 101 ? 9.721 12.573 -35.974 1.00 52.62 101 ASP A N 1
ATOM 782 C CA . ASP A 1 101 ? 8.671 13.161 -36.807 1.00 52.62 101 ASP A CA 1
ATOM 783 C C . ASP A 1 101 ? 8.385 14.555 -36.227 1.00 52.62 101 ASP A C 1
ATOM 785 O O . ASP A 1 101 ? 7.561 14.725 -35.320 1.00 52.62 101 ASP A O 1
ATOM 789 N N . VAL A 1 102 ? 9.194 15.535 -36.654 1.00 48.06 102 VAL A N 1
ATOM 790 C CA . VAL A 1 102 ? 9.161 16.941 -36.236 1.00 48.06 102 VAL A CA 1
ATOM 791 C C . VAL A 1 102 ? 7.800 17.506 -36.641 1.00 48.06 102 VAL A C 1
ATOM 793 O O . VAL A 1 102 ? 7.629 18.050 -37.726 1.00 48.06 102 VAL A O 1
ATOM 796 N N . GLY A 1 103 ? 6.797 17.309 -35.787 1.00 50.62 103 GLY A N 1
ATOM 797 C CA . GLY A 1 103 ? 5.419 17.707 -36.069 1.00 50.62 103 GLY A CA 1
ATOM 798 C C . GLY A 1 103 ? 4.337 16.972 -35.277 1.00 50.62 103 GLY A C 1
ATOM 799 O O . GLY A 1 103 ? 3.225 17.487 -35.186 1.00 50.62 103 GLY A O 1
ATOM 800 N N . LYS A 1 104 ? 4.626 15.819 -34.654 1.00 52.03 104 LYS A N 1
ATOM 801 C CA . LYS A 1 104 ? 3.655 15.090 -33.807 1.00 52.03 104 LYS A CA 1
ATOM 802 C C . LYS A 1 104 ? 4.093 15.018 -32.349 1.00 52.03 104 LYS A C 1
ATOM 804 O O . LYS A 1 104 ? 4.261 13.952 -31.764 1.00 52.03 104 LYS A O 1
ATOM 809 N N . GLN A 1 105 ? 4.236 16.186 -31.737 1.00 54.84 105 GLN A N 1
ATOM 810 C CA . GLN A 1 105 ? 4.368 16.329 -30.292 1.00 54.84 105 GLN A CA 1
ATOM 811 C C . GLN A 1 105 ? 3.027 15.984 -29.630 1.00 54.84 105 GLN A C 1
ATOM 813 O O . GLN A 1 105 ? 2.193 16.862 -29.435 1.00 54.84 105 GLN A O 1
ATOM 818 N N . SER A 1 106 ? 2.769 14.703 -29.353 1.00 53.12 106 SER A N 1
ATOM 819 C CA . SER A 1 106 ? 1.510 14.322 -28.690 1.00 53.12 106 SER A CA 1
ATOM 820 C C . SER A 1 106 ? 1.602 13.286 -27.577 1.00 53.12 106 SER A C 1
ATOM 822 O O . SER A 1 106 ? 0.615 13.141 -26.878 1.00 53.12 106 SER A O 1
ATOM 824 N N . ASP A 1 107 ? 2.752 12.663 -27.302 1.00 67.75 107 ASP A N 1
ATOM 825 C CA . ASP A 1 107 ? 2.900 11.876 -26.069 1.00 67.75 107 ASP A CA 1
ATOM 826 C C . ASP A 1 107 ? 4.367 11.792 -25.630 1.00 67.75 107 ASP A C 1
ATOM 828 O O . ASP A 1 107 ? 5.120 10.909 -26.041 1.00 67.75 107 ASP A O 1
ATOM 832 N N . TYR A 1 108 ? 4.793 12.731 -24.783 1.00 79.31 108 TYR A N 1
ATOM 833 C CA . TYR A 1 108 ? 6.076 12.625 -24.088 1.00 79.31 108 TYR A CA 1
ATOM 834 C C . TYR A 1 108 ? 5.941 11.567 -22.987 1.00 79.31 108 TYR A C 1
ATOM 836 O O . TYR A 1 108 ? 5.339 11.812 -21.940 1.00 79.31 108 TYR A O 1
ATOM 844 N N . ARG A 1 109 ? 6.467 10.363 -23.229 1.00 88.62 109 ARG A N 1
ATOM 845 C CA . ARG A 1 109 ? 6.315 9.224 -22.314 1.00 88.62 109 ARG A CA 1
ATOM 846 C C . ARG A 1 109 ? 7.545 9.086 -21.435 1.00 88.62 109 ARG A C 1
ATOM 848 O O . ARG A 1 109 ? 8.621 8.735 -21.905 1.00 88.62 109 ARG A O 1
ATOM 855 N N . LEU A 1 110 ? 7.379 9.332 -20.143 1.00 90.25 110 LEU A N 1
ATOM 856 C CA . LEU A 1 110 ? 8.430 9.137 -19.152 1.00 90.25 110 LEU A CA 1
ATOM 857 C C . LEU A 1 110 ? 8.329 7.731 -18.552 1.00 90.25 110 LEU A C 1
ATOM 859 O O . LEU A 1 110 ? 7.257 7.335 -18.094 1.00 90.25 110 LEU A O 1
ATOM 863 N N . ILE A 1 111 ? 9.442 6.999 -18.506 1.00 91.69 111 ILE A N 1
ATOM 864 C CA . ILE A 1 111 ? 9.550 5.778 -17.703 1.00 91.69 111 ILE A CA 1
ATOM 865 C C . ILE A 1 111 ? 10.367 6.074 -16.445 1.00 91.69 111 ILE A C 1
ATOM 867 O O . ILE A 1 111 ? 11.473 6.615 -16.500 1.00 91.69 111 ILE A O 1
ATOM 871 N N . VAL A 1 112 ? 9.812 5.721 -15.290 1.00 93.44 112 VAL A N 1
ATOM 872 C CA . VAL A 1 112 ? 10.454 5.869 -13.981 1.00 93.44 112 VAL A CA 1
ATOM 873 C C . VAL A 1 112 ? 10.397 4.542 -13.229 1.00 93.44 112 VAL A C 1
ATOM 875 O O . VAL A 1 112 ? 9.536 3.709 -13.531 1.00 93.44 112 VAL A O 1
ATOM 878 N N . PRO A 1 113 ? 11.289 4.311 -12.250 1.00 91.75 113 PRO A N 1
ATOM 879 C CA . PRO A 1 113 ? 11.086 3.239 -11.285 1.00 91.75 113 PRO A CA 1
ATOM 880 C C . PRO A 1 113 ? 9.708 3.361 -10.623 1.00 91.75 113 PRO A C 1
ATOM 882 O O . PRO A 1 113 ? 9.194 4.468 -10.462 1.00 91.75 113 PRO A O 1
ATOM 885 N N . GLY A 1 114 ? 9.128 2.229 -10.215 1.00 92.38 114 GLY A N 1
ATOM 886 C CA . GLY A 1 114 ? 7.879 2.248 -9.454 1.00 92.38 114 GLY A CA 1
ATOM 887 C C . GLY A 1 114 ? 8.009 3.108 -8.195 1.00 92.38 114 GLY A C 1
ATOM 888 O O . GLY A 1 114 ? 9.075 3.160 -7.576 1.00 92.38 114 GLY A O 1
ATOM 889 N N . LEU A 1 115 ? 6.930 3.799 -7.839 1.00 96.25 115 LEU A N 1
ATOM 890 C CA . LEU A 1 115 ? 6.917 4.711 -6.704 1.00 96.25 115 LEU A CA 1
ATOM 891 C C . LEU A 1 115 ? 6.971 3.945 -5.377 1.00 96.25 115 LEU A C 1
ATOM 893 O O . LEU A 1 115 ? 6.668 2.749 -5.295 1.00 96.25 115 LEU A O 1
ATOM 897 N N . CYS A 1 116 ? 7.329 4.671 -4.320 1.00 95.62 116 CYS A N 1
ATOM 898 C CA . CYS A 1 116 ? 7.447 4.135 -2.972 1.00 95.62 116 CYS A CA 1
ATOM 899 C C . CYS A 1 116 ? 6.561 4.905 -1.991 1.00 95.62 116 CYS A C 1
ATOM 901 O O . CYS A 1 116 ? 6.564 6.134 -1.979 1.00 95.62 116 CYS A O 1
ATOM 903 N N . HIS A 1 117 ? 5.905 4.178 -1.090 1.00 95.69 117 HIS A N 1
ATOM 904 C CA . HIS A 1 117 ? 5.297 4.709 0.130 1.00 95.69 117 HIS A CA 1
ATOM 905 C C . HIS A 1 117 ? 6.187 4.369 1.337 1.00 95.69 117 HIS A C 1
ATOM 907 O O . HIS A 1 117 ? 6.016 3.320 1.958 1.00 95.69 117 HIS A O 1
ATOM 913 N N . PRO A 1 118 ? 7.180 5.213 1.682 1.00 95.44 118 PRO A N 1
ATOM 914 C CA . PRO A 1 118 ? 8.194 4.870 2.683 1.00 95.44 118 PRO A CA 1
ATOM 915 C C . PRO A 1 118 ? 7.685 4.929 4.129 1.00 95.44 118 PRO A C 1
ATOM 917 O O . PRO A 1 118 ? 8.377 4.462 5.033 1.00 95.44 118 PRO A O 1
ATOM 920 N N . HIS A 1 119 ? 6.514 5.526 4.358 1.00 96.50 119 HIS A N 1
ATOM 921 C CA . HIS A 1 119 ? 5.895 5.637 5.673 1.00 96.50 119 HIS A CA 1
ATOM 922 C C . HIS A 1 119 ? 4.385 5.785 5.515 1.00 96.50 119 HIS A C 1
ATOM 924 O O . HIS A 1 119 ? 3.894 6.871 5.218 1.00 96.50 119 HIS A O 1
ATOM 930 N N . ILE A 1 120 ? 3.645 4.704 5.741 1.00 95.62 120 ILE A N 1
ATOM 931 C CA . ILE A 1 120 ? 2.176 4.717 5.807 1.00 95.62 120 ILE A CA 1
ATOM 932 C C . ILE A 1 120 ? 1.700 3.954 7.040 1.00 95.62 120 ILE A C 1
ATOM 934 O O . ILE A 1 120 ? 2.399 3.068 7.515 1.00 95.62 120 ILE A O 1
ATOM 938 N N . HIS A 1 121 ? 0.510 4.269 7.540 1.00 96.12 121 HIS A N 1
ATOM 939 C CA . HIS A 1 121 ? -0.136 3.542 8.634 1.00 96.12 121 HIS A CA 1
ATOM 940 C C . HIS A 1 121 ? -1.321 2.751 8.070 1.00 96.12 121 HIS A C 1
ATOM 942 O O . HIS A 1 121 ? -2.318 3.355 7.668 1.00 96.12 121 HIS A O 1
ATOM 948 N N . LEU A 1 122 ? -1.204 1.419 7.988 1.00 95.88 122 LEU A N 1
ATOM 949 C CA . LEU A 1 122 ? -2.267 0.564 7.423 1.00 95.88 122 LEU A CA 1
ATOM 950 C C . LEU A 1 122 ? -3.473 0.442 8.360 1.00 95.88 122 LEU A C 1
ATOM 952 O O . LEU A 1 122 ? -4.600 0.277 7.908 1.00 95.88 122 LEU A O 1
ATOM 956 N N . ASP A 1 123 ? -3.243 0.560 9.658 1.00 95.00 123 ASP A N 1
ATOM 957 C CA . ASP A 1 123 ? -4.252 0.466 10.711 1.00 95.00 123 ASP A CA 1
ATOM 958 C C . ASP A 1 123 ? -5.159 1.707 10.812 1.00 95.00 123 ASP A C 1
ATOM 960 O O . ASP A 1 123 ? -6.351 1.604 11.120 1.00 95.00 123 ASP A O 1
ATOM 964 N N . LYS A 1 124 ? -4.604 2.884 10.505 1.00 94.31 124 LYS A N 1
ATOM 965 C CA . LYS A 1 124 ? -5.267 4.193 10.647 1.00 94.31 124 LYS A CA 1
ATOM 966 C C . LYS A 1 124 ? -5.700 4.822 9.321 1.00 94.31 124 LYS A C 1
ATOM 968 O O . LYS A 1 124 ? -6.242 5.927 9.314 1.00 94.31 124 LYS A O 1
ATOM 973 N N . CYS A 1 125 ? -5.473 4.153 8.192 1.00 95.44 125 CYS A N 1
ATOM 974 C CA . CYS A 1 125 ? -5.899 4.660 6.891 1.00 95.44 125 CYS A CA 1
ATOM 975 C C . CYS A 1 125 ? -7.429 4.785 6.809 1.00 95.44 125 CYS A C 1
ATOM 977 O O . CYS A 1 125 ? -8.159 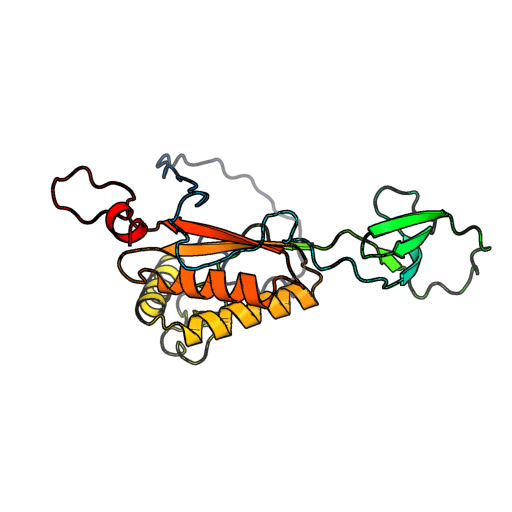3.962 7.361 1.00 95.44 125 CYS A O 1
ATOM 979 N N . PHE A 1 126 ? -7.903 5.861 6.170 1.00 95.06 126 PHE A N 1
ATOM 980 C CA . PHE A 1 126 ? -9.323 6.206 5.994 1.00 95.06 126 PHE A CA 1
ATOM 981 C C . PHE A 1 126 ? -10.182 6.207 7.267 1.00 95.06 126 PHE A C 1
ATOM 983 O O . PHE A 1 126 ? -11.404 6.157 7.165 1.00 95.06 126 PHE A O 1
ATOM 990 N N . LEU A 1 127 ? -9.579 6.252 8.460 1.00 94.12 127 LEU A N 1
ATOM 991 C CA . LEU A 1 127 ? -10.277 5.939 9.704 1.00 94.12 127 LEU A CA 1
ATOM 992 C C . LEU A 1 127 ? -11.453 6.884 9.980 1.00 94.12 127 LEU A C 1
ATOM 994 O O . LEU A 1 127 ? -12.590 6.435 10.057 1.00 94.12 127 LEU A O 1
ATOM 998 N N . LEU A 1 128 ? -11.184 8.188 10.056 1.00 90.56 128 LEU A N 1
ATOM 999 C CA . LEU A 1 128 ? -12.209 9.202 10.337 1.00 90.56 128 LEU A CA 1
ATOM 1000 C C . LEU A 1 128 ? -13.085 9.535 9.117 1.00 90.56 128 LEU A C 1
ATOM 1002 O O . LEU A 1 128 ? -14.092 10.215 9.248 1.00 90.56 128 LEU A O 1
ATOM 1006 N N . SER A 1 129 ? -12.728 9.047 7.925 1.00 89.12 129 SER A N 1
ATOM 1007 C CA . SER A 1 129 ? -13.546 9.185 6.711 1.00 89.12 129 SER A CA 1
ATOM 1008 C C . SER A 1 129 ? -14.443 7.974 6.442 1.00 89.12 129 SER A C 1
ATOM 1010 O O . SER A 1 129 ? -15.163 7.952 5.446 1.00 89.12 129 SER A O 1
ATOM 1012 N N . HIS A 1 130 ? -14.351 6.930 7.265 1.00 93.19 130 HIS A N 1
ATOM 1013 C CA . HIS A 1 130 ? -15.073 5.685 7.053 1.00 93.19 130 HIS A CA 1
ATOM 1014 C C . HIS A 1 130 ? -16.476 5.767 7.683 1.00 93.19 130 HIS A C 1
ATOM 1016 O O . HIS A 1 130 ? -16.582 6.197 8.831 1.00 93.19 130 HIS A O 1
ATOM 1022 N N . PRO A 1 131 ? -17.549 5.295 7.011 1.00 92.69 131 PRO A N 1
ATOM 1023 C CA . PRO A 1 131 ? -18.932 5.463 7.483 1.00 92.69 131 PRO A CA 1
ATOM 1024 C C . PRO A 1 131 ? -19.199 4.975 8.916 1.00 92.69 131 PRO A C 1
ATOM 1026 O O . PRO A 1 131 ? -19.990 5.574 9.635 1.00 92.69 131 PRO A O 1
ATOM 1029 N N . LYS A 1 132 ? -18.498 3.920 9.360 1.00 92.25 132 LYS A N 1
ATOM 1030 C CA . LYS A 1 132 ? -18.552 3.401 10.746 1.00 92.25 132 LYS A CA 1
ATOM 1031 C C . LYS A 1 132 ? -18.190 4.443 11.824 1.00 92.25 132 LYS A C 1
ATOM 1033 O O . LYS A 1 132 ? -18.594 4.279 12.969 1.00 92.25 132 LYS A O 1
ATOM 1038 N N . TYR A 1 133 ? -17.421 5.470 11.470 1.00 93.56 133 TYR A N 1
ATOM 1039 C CA . TYR A 1 133 ? -16.882 6.477 12.387 1.00 93.56 133 TYR A CA 1
ATOM 1040 C C . TYR A 1 133 ? -17.447 7.877 12.116 1.00 93.56 133 TYR A C 1
ATOM 1042 O O . TYR A 1 133 ? -16.824 8.865 12.489 1.00 93.56 133 TYR A O 1
ATOM 1050 N N . VAL A 1 134 ? -18.613 7.974 11.466 1.00 92.56 134 VAL A N 1
ATOM 1051 C CA . VAL A 1 134 ? -19.293 9.258 11.204 1.00 92.56 134 VAL A CA 1
ATOM 1052 C C . VAL A 1 134 ? -19.603 10.036 12.489 1.00 92.56 134 VAL A C 1
ATOM 1054 O O . VAL A 1 134 ? -19.691 11.255 12.470 1.00 92.56 134 VAL A O 1
ATOM 1057 N N . ASP A 1 135 ? -19.714 9.338 13.622 1.00 94.50 135 ASP A N 1
ATOM 1058 C CA . ASP A 1 135 ? -19.865 9.925 14.954 1.00 94.50 135 ASP A CA 1
ATOM 1059 C C . ASP A 1 135 ? -18.598 10.636 15.471 1.00 94.50 135 ASP A C 1
ATOM 1061 O O . ASP A 1 135 ? -18.674 11.359 16.459 1.00 94.50 135 ASP A O 1
ATOM 1065 N N . LEU A 1 136 ? -17.446 10.457 14.809 1.00 93.12 136 LEU A N 1
ATOM 1066 C CA . LEU A 1 136 ? -16.146 11.040 15.170 1.00 93.12 136 LEU A CA 1
ATOM 1067 C C . LEU A 1 136 ? -15.635 12.033 14.122 1.00 93.12 136 LEU A C 1
ATOM 1069 O O . LEU A 1 136 ? -14.456 12.025 13.754 1.00 93.12 136 LEU A O 1
ATOM 1073 N N . GLU A 1 137 ? -16.528 12.876 13.617 1.00 89.81 137 GLU A N 1
ATOM 1074 C CA . GLU A 1 137 ? -16.163 13.958 12.710 1.00 89.81 137 GLU A CA 1
ATOM 1075 C C . GLU A 1 137 ? -15.325 15.031 13.429 1.00 89.81 137 GLU A C 1
ATOM 1077 O O . GLU A 1 137 ? -15.605 15.409 14.567 1.00 89.81 137 GLU A O 1
ATOM 1082 N N . ILE A 1 138 ? -14.278 15.512 12.754 1.00 88.38 138 ILE A N 1
ATOM 1083 C CA . ILE A 1 138 ? -13.429 16.611 13.230 1.00 88.38 138 ILE A CA 1
ATOM 1084 C C . ILE A 1 138 ? -14.195 17.928 13.059 1.00 88.38 138 ILE A C 1
ATOM 1086 O O . ILE A 1 138 ? -14.575 18.262 11.936 1.00 88.38 138 ILE A O 1
ATOM 1090 N N . ASN A 1 139 ? -14.353 18.700 14.135 1.00 89.69 139 ASN A N 1
ATOM 1091 C CA . ASN A 1 139 ? -15.065 19.980 14.132 1.00 89.69 139 ASN A CA 1
ATOM 1092 C C . ASN A 1 139 ? -14.121 21.177 14.296 1.00 89.69 139 ASN A C 1
ATOM 1094 O O . ASN A 1 139 ? -14.201 22.142 13.537 1.00 89.69 139 ASN A O 1
ATOM 1098 N N . GLU A 1 140 ? -13.228 21.124 15.284 1.00 88.94 140 GLU A N 1
ATOM 1099 C CA . GLU A 1 140 ? -12.314 22.220 15.631 1.00 88.94 140 GLU A CA 1
ATOM 1100 C C . GLU A 1 140 ? -11.062 22.215 14.740 1.00 88.94 140 GLU A C 1
ATOM 1102 O O . GLU A 1 140 ? -10.496 23.268 14.437 1.00 88.94 140 GLU A O 1
ATOM 1107 N N . GLY A 1 141 ? -10.650 21.034 14.266 1.00 88.31 141 GLY A N 1
ATOM 1108 C CA . GLY A 1 141 ? -9.518 20.863 13.352 1.00 88.31 141 GLY A CA 1
ATOM 1109 C C . GLY A 1 141 ? -8.155 20.914 14.035 1.00 88.31 141 GLY A C 1
ATOM 1110 O O . GLY A 1 141 ? -7.129 20.960 13.349 1.00 88.31 141 GLY A O 1
ATOM 1111 N N . ASP A 1 142 ? -8.125 20.913 15.366 1.00 90.62 142 ASP A N 1
ATOM 1112 C CA . ASP A 1 142 ? -6.882 20.960 16.117 1.00 90.62 142 ASP A CA 1
ATOM 1113 C C . ASP A 1 142 ? -6.258 19.567 16.321 1.00 90.62 142 ASP A C 1
ATOM 1115 O O . ASP A 1 142 ? -6.847 18.507 16.084 1.00 90.62 142 ASP A O 1
ATOM 1119 N N . PHE A 1 143 ? -4.991 19.565 16.735 1.00 85.25 143 PHE A N 1
ATOM 1120 C CA . PHE A 1 143 ? -4.234 18.330 16.919 1.00 85.25 143 PHE A CA 1
ATOM 1121 C C . PHE A 1 143 ? -4.753 17.467 18.080 1.00 85.25 143 PHE A C 1
ATOM 1123 O O . PHE A 1 143 ? -4.650 16.239 18.027 1.00 85.25 143 PHE A O 1
ATOM 1130 N N . SER A 1 144 ? -5.268 18.101 19.132 1.00 88.88 144 SER A N 1
ATOM 1131 C CA . SER A 1 144 ? -5.754 17.433 20.339 1.00 88.88 144 SER A CA 1
ATOM 1132 C C . SER A 1 144 ? -7.062 16.698 20.056 1.00 88.88 144 SER A C 1
ATOM 1134 O O . SER A 1 144 ? -7.193 15.515 20.382 1.00 88.88 144 SER A O 1
ATOM 1136 N N . GLU A 1 145 ? -7.988 17.360 19.365 1.00 89.94 145 GLU A N 1
ATOM 1137 C CA . GLU A 1 145 ? -9.230 16.784 18.868 1.00 89.94 145 GLU A CA 1
ATOM 1138 C C . GLU A 1 145 ? -8.935 15.592 17.954 1.00 89.94 145 GLU A C 1
ATOM 1140 O O . GLU A 1 145 ? -9.410 14.484 18.213 1.00 89.94 145 GLU A O 1
ATOM 1145 N N . ALA A 1 146 ? -8.072 15.769 16.947 1.00 88.25 146 ALA A N 1
ATOM 1146 C CA . ALA A 1 146 ? -7.706 14.690 16.032 1.00 88.25 146 ALA A CA 1
ATOM 1147 C C . ALA A 1 146 ? -7.121 13.472 16.771 1.00 88.25 146 ALA A C 1
ATOM 1149 O O . ALA A 1 146 ? -7.439 12.327 16.437 1.00 88.25 146 ALA A O 1
ATOM 1150 N N . MET A 1 147 ? -6.292 13.697 17.797 1.00 87.56 147 MET A N 1
ATOM 1151 C CA . MET A 1 147 ? -5.739 12.629 18.636 1.00 87.56 147 MET A CA 1
ATOM 1152 C C . MET A 1 147 ? -6.827 11.901 19.431 1.00 87.56 147 MET A C 1
ATOM 1154 O O . MET A 1 147 ? -6.845 10.665 19.467 1.00 87.56 147 MET A O 1
ATOM 1158 N N . LYS A 1 148 ? -7.726 12.658 20.067 1.00 91.38 148 LYS A N 1
ATOM 1159 C CA . LYS A 1 148 ? -8.833 12.122 20.863 1.00 91.38 148 LYS A CA 1
ATOM 1160 C C . LYS A 1 148 ? -9.749 11.260 19.997 1.00 91.38 148 LYS A C 1
ATOM 1162 O O . LYS A 1 148 ? -9.945 10.088 20.312 1.00 91.38 148 LYS A O 1
ATOM 1167 N N . LEU A 1 149 ? -10.224 11.802 18.876 1.00 93.19 149 LEU A N 1
ATOM 1168 C CA . LEU A 1 149 ? -11.109 11.099 17.944 1.00 93.19 149 LEU A CA 1
ATOM 1169 C C . LEU A 1 149 ? -10.427 9.867 17.342 1.00 93.19 149 LEU A C 1
ATOM 1171 O O . LEU A 1 149 ? -11.021 8.796 17.275 1.00 93.19 149 LEU A O 1
ATOM 1175 N N . THR A 1 150 ? -9.143 9.960 16.984 1.00 91.12 150 THR A N 1
ATOM 1176 C CA . THR A 1 150 ? -8.384 8.792 16.501 1.00 91.12 150 THR A CA 1
ATOM 1177 C C . THR A 1 150 ? -8.294 7.700 17.568 1.00 91.12 150 THR A C 1
ATOM 1179 O O . THR A 1 150 ? -8.437 6.521 17.250 1.00 91.12 150 THR A O 1
ATOM 1182 N N . SER A 1 151 ? -8.082 8.068 18.834 1.00 90.62 151 SER A N 1
ATOM 1183 C CA . SER A 1 151 ? -7.996 7.110 19.945 1.00 90.62 151 SER A CA 1
ATOM 1184 C C . SER A 1 151 ? -9.344 6.437 20.225 1.00 90.62 151 SER A C 1
ATOM 1186 O O . SER A 1 151 ? -9.397 5.233 20.470 1.00 90.62 151 SER A O 1
ATOM 1188 N N . GLU A 1 152 ? -10.439 7.188 20.117 1.00 94.56 152 GLU A N 1
ATOM 1189 C CA . GLU A 1 152 ? -11.804 6.668 20.241 1.00 94.56 152 GLU A CA 1
ATOM 1190 C C . GLU A 1 152 ? -12.200 5.772 19.059 1.00 94.56 152 GLU A C 1
ATOM 1192 O O . GLU A 1 152 ? -12.835 4.734 19.226 1.00 94.56 152 GLU A O 1
ATOM 1197 N N . ALA A 1 153 ? -11.776 6.111 17.844 1.00 94.56 153 ALA A N 1
ATOM 1198 C CA . ALA A 1 153 ? -11.962 5.250 16.682 1.00 94.56 153 ALA A CA 1
ATOM 1199 C C . ALA A 1 153 ? -11.161 3.941 16.823 1.00 94.56 153 ALA A C 1
ATOM 1201 O O . ALA A 1 153 ? -11.652 2.856 16.498 1.00 94.56 153 ALA A O 1
ATOM 1202 N N . LYS A 1 154 ? -9.938 4.044 17.355 1.00 92.81 154 LYS A N 1
ATOM 1203 C CA . LYS A 1 154 ? -9.020 2.925 17.584 1.00 92.81 154 LYS A CA 1
ATOM 1204 C C . LYS A 1 154 ? -9.565 1.890 18.564 1.00 92.81 154 LYS A C 1
ATOM 1206 O O . LYS A 1 154 ? -9.439 0.694 18.305 1.00 92.81 154 LYS A O 1
ATOM 1211 N N . SER A 1 155 ? -10.218 2.311 19.646 1.00 93.81 155 SER A N 1
ATOM 1212 C CA . SER A 1 155 ? -10.819 1.372 20.609 1.00 93.81 155 SER A CA 1
ATOM 1213 C C . SER A 1 155 ? -11.911 0.488 19.983 1.00 93.81 155 SER A C 1
ATOM 1215 O O . SER A 1 155 ? -12.197 -0.597 20.486 1.00 93.81 155 SER A O 1
ATOM 1217 N N . ARG A 1 156 ? -12.471 0.910 18.840 1.00 95.50 156 ARG A N 1
ATOM 1218 C CA . ARG A 1 156 ? -13.508 0.205 18.069 1.00 95.50 156 ARG A CA 1
ATOM 1219 C C . ARG A 1 156 ? -12.947 -0.607 16.890 1.00 95.50 156 ARG A C 1
ATOM 1221 O O . ARG A 1 156 ? -13.683 -0.928 15.951 1.00 95.50 156 ARG A O 1
ATOM 1228 N N . PHE A 1 157 ? -11.644 -0.899 16.879 1.00 96.69 157 PHE A N 1
ATOM 1229 C CA . PHE A 1 157 ? -11.017 -1.679 15.810 1.00 96.69 157 PHE A CA 1
ATOM 1230 C C . PHE A 1 157 ? -11.490 -3.136 15.786 1.00 96.69 157 PHE A C 1
ATOM 1232 O O . PHE A 1 157 ? -11.394 -3.889 16.763 1.00 96.69 157 PHE A O 1
ATOM 1239 N N . GLU A 1 158 ? -11.910 -3.537 14.593 1.00 96.31 158 GLU A N 1
ATOM 1240 C CA . GLU A 1 158 ? -12.254 -4.898 14.202 1.00 96.31 158 GLU A CA 1
ATOM 1241 C C . GLU A 1 158 ? -11.396 -5.294 13.005 1.00 96.31 158 GLU A C 1
ATOM 1243 O O . GLU A 1 158 ? -11.044 -4.448 12.177 1.00 96.31 158 GLU A O 1
ATOM 1248 N N . TYR A 1 159 ? -11.076 -6.584 12.918 1.00 96.56 159 TYR A N 1
ATOM 1249 C CA . TYR A 1 159 ? -10.231 -7.133 11.863 1.00 96.56 159 TYR A CA 1
ATOM 1250 C C . TYR A 1 159 ? -10.772 -6.813 10.462 1.00 96.56 159 TYR A C 1
ATOM 1252 O O . TYR A 1 159 ? -10.027 -6.308 9.626 1.00 96.56 159 TYR A O 1
ATOM 1260 N N . ASP A 1 160 ? -12.073 -6.999 10.231 1.00 96.94 160 ASP A N 1
ATOM 1261 C CA . ASP A 1 160 ? -12.685 -6.753 8.920 1.00 96.94 160 ASP A CA 1
ATOM 1262 C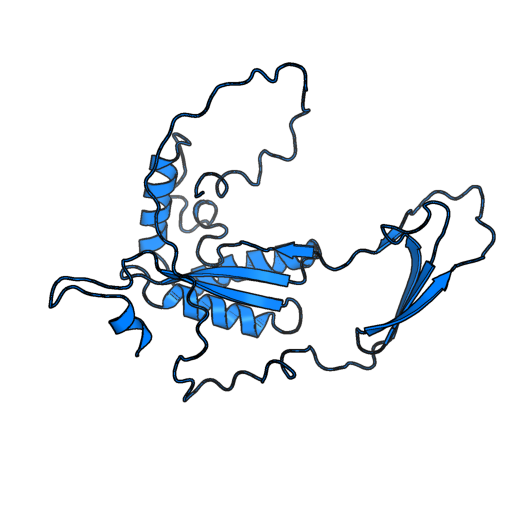 C . ASP A 1 160 ? -12.592 -5.283 8.506 1.00 96.94 160 ASP A C 1
ATOM 1264 O O . ASP A 1 160 ? -12.221 -4.983 7.373 1.00 96.94 160 ASP A O 1
ATOM 1268 N N . GLY A 1 161 ? -12.810 -4.356 9.444 1.00 97.31 161 GLY A N 1
ATOM 1269 C CA . GLY A 1 161 ? -12.644 -2.927 9.178 1.00 97.31 161 GLY A CA 1
ATOM 1270 C C . GLY A 1 161 ? -11.190 -2.545 8.874 1.00 97.31 161 GLY A C 1
ATOM 1271 O O . GLY A 1 161 ? -10.941 -1.687 8.027 1.00 97.31 161 GLY A O 1
ATOM 1272 N N . LEU A 1 162 ? -10.216 -3.174 9.542 1.00 98.12 162 LEU A N 1
ATOM 1273 C CA . LEU A 1 162 ? -8.790 -2.986 9.243 1.00 98.12 162 LEU A CA 1
ATOM 1274 C C . LEU A 1 162 ? -8.442 -3.520 7.847 1.00 98.12 162 LEU A C 1
ATOM 1276 O O . LEU A 1 162 ? -7.752 -2.841 7.085 1.00 98.12 162 LEU A O 1
ATOM 1280 N N . MET A 1 163 ? -8.949 -4.703 7.495 1.00 98.44 163 MET A N 1
ATOM 1281 C CA . MET A 1 163 ? -8.756 -5.307 6.177 1.00 98.44 163 MET A CA 1
ATOM 1282 C C . MET A 1 163 ? -9.389 -4.468 5.069 1.00 98.44 163 MET A C 1
ATOM 1284 O O . MET A 1 163 ? -8.752 -4.251 4.043 1.00 98.44 163 MET A O 1
ATOM 1288 N N . GLU A 1 164 ? -10.612 -3.979 5.262 1.00 98.25 164 GLU A N 1
ATOM 1289 C CA . GLU A 1 164 ? -11.319 -3.129 4.301 1.00 98.25 164 GLU A CA 1
ATOM 1290 C C . GLU A 1 164 ? -10.529 -1.852 3.994 1.00 98.25 164 GLU A C 1
ATOM 1292 O O . GLU A 1 164 ? -10.149 -1.615 2.843 1.00 98.25 164 GLU A O 1
ATOM 1297 N N . ARG A 1 165 ? -10.214 -1.060 5.027 1.00 98.25 165 ARG A N 1
ATOM 1298 C CA . ARG A 1 165 ? -9.504 0.214 4.848 1.00 98.25 165 ARG A CA 1
ATOM 1299 C C . ARG A 1 165 ? -8.078 0.004 4.346 1.00 98.25 165 ARG A C 1
ATOM 1301 O O . ARG A 1 165 ? -7.651 0.677 3.408 1.00 98.25 165 ARG A O 1
ATOM 1308 N N . GLY A 1 166 ? -7.357 -0.958 4.923 1.00 98.19 166 GLY A N 1
ATOM 1309 C CA . GLY A 1 166 ? -5.988 -1.276 4.523 1.00 98.19 166 GLY A CA 1
ATOM 1310 C C . GLY A 1 166 ? -5.904 -1.741 3.069 1.00 98.19 166 GLY A C 1
ATOM 1311 O O . GLY A 1 166 ? -5.035 -1.282 2.327 1.00 98.19 166 GLY A O 1
ATOM 1312 N N . ARG A 1 167 ? -6.848 -2.578 2.621 1.00 98.50 167 ARG A N 1
ATOM 1313 C CA . ARG A 1 167 ? -6.952 -3.005 1.220 1.00 98.50 167 ARG A CA 1
ATOM 1314 C C . ARG A 1 167 ? -7.209 -1.827 0.292 1.00 98.50 167 ARG A C 1
ATOM 1316 O O . ARG A 1 167 ? -6.535 -1.728 -0.732 1.00 98.50 167 ARG A O 1
ATOM 1323 N N . ALA A 1 168 ? -8.127 -0.930 0.656 1.00 98.25 168 ALA A N 1
ATOM 1324 C CA . ALA A 1 168 ? -8.395 0.274 -0.126 1.00 98.25 168 ALA A CA 1
ATOM 1325 C C . ALA A 1 168 ? -7.117 1.108 -0.322 1.00 98.25 168 ALA A C 1
ATOM 1327 O O . ALA A 1 168 ? -6.802 1.481 -1.451 1.00 98.25 168 ALA A O 1
ATOM 1328 N N . LEU A 1 169 ? -6.318 1.297 0.739 1.00 98.25 169 LEU A N 1
ATOM 1329 C CA . LEU A 1 169 ? -5.070 2.068 0.660 1.00 98.25 169 LEU A CA 1
ATOM 1330 C C . LEU A 1 169 ? -4.053 1.406 -0.273 1.00 98.25 169 LEU A C 1
ATOM 1332 O O . LEU A 1 169 ? -3.408 2.087 -1.072 1.00 98.25 169 LEU A O 1
ATOM 1336 N N . VAL A 1 170 ? -3.888 0.084 -0.172 1.00 97.88 170 VAL A N 1
ATOM 1337 C CA . VAL A 1 170 ? -2.931 -0.652 -1.008 1.00 97.88 170 VAL A CA 1
ATOM 1338 C C . VAL A 1 170 ? -3.348 -0.612 -2.478 1.00 97.88 170 VAL A C 1
ATOM 1340 O O . VAL A 1 170 ? -2.508 -0.326 -3.333 1.00 97.88 170 VAL A O 1
ATOM 1343 N N . VAL A 1 171 ? -4.631 -0.836 -2.775 1.00 98.19 171 VAL A N 1
ATOM 1344 C CA . VAL A 1 171 ? -5.170 -0.774 -4.143 1.00 98.19 171 VAL A CA 1
ATOM 1345 C C . VAL A 1 171 ? -4.980 0.614 -4.745 1.00 98.19 171 VAL A C 1
ATOM 1347 O O . VAL A 1 171 ? -4.440 0.720 -5.846 1.00 98.19 171 VAL A O 1
ATOM 1350 N N . GLU A 1 172 ? -5.359 1.668 -4.021 1.00 97.88 172 GLU A N 1
ATOM 1351 C CA . GLU A 1 172 ? -5.195 3.047 -4.488 1.00 97.88 172 GLU A CA 1
ATOM 1352 C C . GLU A 1 172 ? -3.713 3.372 -4.727 1.00 97.88 172 GLU A C 1
ATOM 1354 O O . GLU A 1 172 ? -3.346 3.874 -5.786 1.00 97.88 172 GLU A O 1
ATOM 1359 N N . SER A 1 173 ? -2.826 2.982 -3.805 1.00 97.38 173 SER A N 1
ATOM 1360 C CA . SER A 1 173 ? -1.377 3.181 -3.963 1.00 97.38 173 SER A CA 1
ATOM 1361 C C . SER A 1 173 ? -0.847 2.537 -5.252 1.00 97.38 173 SER A C 1
ATOM 1363 O O . SER A 1 173 ? -0.103 3.170 -6.005 1.00 97.38 173 SER A O 1
ATOM 1365 N N . ILE A 1 174 ? -1.243 1.292 -5.538 1.00 96.94 174 ILE A N 1
ATOM 1366 C CA . ILE A 1 174 ? -0.826 0.570 -6.750 1.00 96.94 174 ILE A CA 1
ATOM 1367 C C . ILE A 1 174 ? -1.340 1.270 -8.015 1.00 96.94 174 ILE A C 1
ATOM 1369 O O . ILE A 1 174 ? -0.594 1.379 -8.989 1.00 96.94 174 ILE A O 1
ATOM 1373 N N . GLN A 1 175 ? -2.576 1.784 -8.006 1.00 97.06 175 GLN A N 1
ATOM 1374 C CA . GLN A 1 175 ? -3.148 2.523 -9.142 1.00 97.06 175 GLN A CA 1
ATOM 1375 C C . GLN A 1 175 ? -2.347 3.786 -9.487 1.00 97.06 175 GLN A C 1
ATOM 1377 O O . GLN A 1 175 ? -2.227 4.128 -10.662 1.00 97.06 175 GLN A O 1
ATOM 1382 N N . TYR A 1 176 ? -1.732 4.427 -8.491 1.00 96.44 176 TYR A N 1
ATOM 1383 C CA . TYR A 1 176 ? -0.824 5.562 -8.689 1.00 96.44 176 TYR A CA 1
ATOM 1384 C C . TYR A 1 176 ? 0.639 5.159 -8.942 1.00 96.44 176 TYR A C 1
ATOM 1386 O O . TYR A 1 176 ? 1.524 6.012 -8.964 1.00 96.44 176 TYR A O 1
ATOM 1394 N N . GLY A 1 177 ? 0.919 3.871 -9.164 1.00 94.94 177 GLY A N 1
ATOM 1395 C CA . GLY A 1 177 ? 2.243 3.376 -9.542 1.00 94.94 177 GLY A CA 1
ATOM 1396 C C . GLY A 1 177 ? 3.161 3.022 -8.370 1.00 94.94 177 GLY A C 1
ATOM 1397 O O . GLY A 1 177 ? 4.361 2.830 -8.585 1.00 94.94 177 GLY A O 1
ATOM 1398 N N . VAL A 1 178 ? 2.638 2.918 -7.142 1.00 97.31 178 VAL A N 1
ATOM 1399 C CA . VAL A 1 178 ? 3.414 2.452 -5.982 1.00 97.31 178 VAL A CA 1
ATOM 1400 C C . VAL A 1 178 ? 3.631 0.945 -6.062 1.00 97.31 178 VAL A C 1
ATOM 1402 O O . VAL A 1 178 ? 2.685 0.161 -6.074 1.00 97.31 178 VAL A O 1
ATOM 1405 N N . THR A 1 179 ? 4.893 0.527 -6.040 1.00 95.69 179 THR A N 1
ATOM 1406 C CA . THR A 1 179 ? 5.277 -0.896 -6.055 1.00 95.69 179 THR A CA 1
ATOM 1407 C C . THR A 1 179 ? 5.973 -1.338 -4.774 1.00 95.69 179 THR A C 1
ATOM 1409 O O . THR A 1 179 ? 6.158 -2.536 -4.569 1.00 95.69 179 THR A O 1
ATOM 1412 N N . HIS A 1 180 ? 6.348 -0.397 -3.901 1.00 97.31 180 HIS A N 1
ATOM 1413 C CA . HIS A 1 180 ? 6.997 -0.675 -2.622 1.00 97.31 180 HIS A CA 1
ATOM 1414 C C . HIS A 1 180 ? 6.397 0.185 -1.514 1.00 97.31 180 HIS A C 1
ATOM 1416 O O . HIS A 1 180 ? 6.223 1.393 -1.674 1.00 97.31 180 HIS A O 1
ATOM 1422 N N . MET A 1 181 ? 6.143 -0.411 -0.354 1.00 97.56 181 MET A N 1
ATOM 1423 C CA . MET A 1 181 ? 5.674 0.321 0.815 1.00 97.56 181 MET A CA 1
ATOM 1424 C C . MET A 1 181 ? 6.285 -0.187 2.117 1.00 97.56 181 MET A C 1
ATOM 1426 O O . MET A 1 181 ? 6.569 -1.375 2.285 1.00 97.56 181 MET A O 1
ATOM 1430 N N . ARG A 1 182 ? 6.450 0.734 3.063 1.00 97.94 182 ARG A N 1
ATOM 1431 C CA . ARG A 1 182 ? 6.723 0.445 4.466 1.00 97.94 182 ARG A CA 1
ATOM 1432 C C . ARG A 1 182 ? 5.521 0.886 5.286 1.00 97.94 182 ARG A C 1
ATOM 1434 O O . ARG A 1 182 ? 5.249 2.076 5.444 1.00 97.94 182 ARG A O 1
ATOM 1441 N N . ALA A 1 183 ? 4.809 -0.117 5.769 1.00 96.62 183 ALA A N 1
ATOM 1442 C CA . ALA A 1 183 ? 3.556 0.007 6.470 1.00 96.62 183 ALA A CA 1
ATOM 1443 C C . ALA A 1 183 ? 3.744 -0.212 7.965 1.00 96.62 183 ALA A C 1
ATOM 1445 O O . ALA A 1 183 ? 4.153 -1.281 8.413 1.00 96.62 183 ALA A O 1
ATOM 1446 N N . PHE A 1 184 ? 3.415 0.814 8.729 1.00 96.75 184 PHE A N 1
ATOM 1447 C CA . PHE A 1 184 ? 3.341 0.776 10.171 1.00 96.75 184 PHE A CA 1
ATOM 1448 C C . PHE A 1 184 ? 1.992 0.199 10.597 1.00 96.75 184 PHE A C 1
ATOM 1450 O O . PHE A 1 184 ? 0.949 0.550 10.036 1.00 96.75 184 PHE A O 1
ATOM 1457 N N . VAL A 1 185 ? 2.042 -0.691 11.581 1.00 95.94 185 VAL A N 1
ATOM 1458 C CA . VAL A 1 185 ? 0.877 -1.260 12.261 1.00 95.94 185 VAL A CA 1
ATOM 1459 C C . VAL A 1 185 ? 1.123 -1.182 13.754 1.00 95.94 185 VAL A C 1
ATOM 1461 O O . VAL A 1 185 ? 2.203 -1.536 14.232 1.00 95.94 185 VAL A O 1
ATOM 1464 N N . GLU A 1 186 ? 0.151 -0.670 14.484 1.00 92.81 186 GLU A N 1
ATOM 1465 C CA . GLU A 1 186 ? 0.262 -0.498 15.919 1.00 92.81 186 GLU A CA 1
ATOM 1466 C C . GLU A 1 186 ? 0.042 -1.812 16.665 1.00 92.81 186 GLU A C 1
ATOM 1468 O O . GLU A 1 186 ? -0.833 -2.601 16.316 1.00 92.81 186 GLU A O 1
ATOM 1473 N N . VAL A 1 187 ? 0.840 -2.033 17.704 1.00 89.94 187 VAL A N 1
ATOM 1474 C CA . VAL A 1 187 ? 0.614 -3.080 18.701 1.00 89.94 187 VAL A CA 1
ATOM 1475 C C . VAL A 1 187 ? 0.679 -2.399 20.059 1.00 89.94 187 VAL A C 1
ATOM 1477 O O . VAL A 1 187 ? 1.620 -1.649 20.330 1.00 89.94 187 VAL A O 1
ATOM 1480 N N . ASP A 1 188 ? -0.357 -2.599 20.865 1.00 87.94 188 ASP A N 1
ATOM 1481 C CA . ASP A 1 188 ? -0.523 -1.985 22.181 1.00 87.94 188 ASP A CA 1
ATOM 1482 C C . ASP A 1 188 ? -1.593 -2.748 22.992 1.00 87.94 188 ASP A C 1
ATOM 1484 O O . ASP A 1 188 ? -2.194 -3.705 22.486 1.00 87.94 188 ASP A O 1
ATOM 1488 N N . PHE A 1 189 ? -1.853 -2.357 24.243 1.00 83.81 189 PHE A N 1
ATOM 1489 C CA . PHE A 1 189 ? -2.838 -3.054 25.085 1.00 83.81 189 PHE A CA 1
ATOM 1490 C C . PHE A 1 189 ? -4.294 -2.877 24.627 1.00 83.81 189 PHE A C 1
ATOM 1492 O O . PHE A 1 189 ? -5.150 -3.684 24.989 1.00 83.81 189 PHE A O 1
ATOM 1499 N N . GLY A 1 190 ? -4.595 -1.838 23.846 1.00 85.88 190 GLY A N 1
ATOM 1500 C CA . GLY A 1 190 ? -5.943 -1.550 23.362 1.00 85.88 190 GLY A CA 1
ATOM 1501 C C . GLY A 1 190 ? -6.324 -2.362 22.124 1.00 85.88 190 GLY A C 1
ATOM 1502 O O . GLY A 1 190 ? -7.406 -2.950 22.070 1.00 85.88 190 GLY A O 1
ATOM 1503 N N . VAL A 1 191 ? -5.450 -2.404 21.115 1.00 89.56 191 VAL A N 1
ATOM 1504 C CA . VAL A 1 191 ? -5.705 -3.115 19.849 1.00 89.56 191 VAL A CA 1
ATOM 1505 C C . VAL A 1 191 ? -5.155 -4.538 19.843 1.00 89.56 191 VAL A C 1
ATOM 1507 O O . VAL A 1 191 ? -5.587 -5.348 19.015 1.00 89.56 191 VAL A O 1
ATOM 1510 N N . GLY A 1 192 ? -4.234 -4.863 20.754 1.00 90.31 192 GLY A N 1
ATOM 1511 C CA . GLY A 1 192 ? -3.541 -6.146 20.780 1.00 90.31 192 GLY A CA 1
ATOM 1512 C C . GLY A 1 192 ? -2.837 -6.420 19.450 1.00 90.31 192 GLY A C 1
ATOM 1513 O O . GLY A 1 192 ? -2.143 -5.561 18.910 1.00 90.31 192 GLY A O 1
ATOM 1514 N N . MET A 1 193 ? -3.060 -7.611 18.890 1.00 92.50 193 MET A N 1
ATOM 1515 C CA . MET A 1 193 ? -2.423 -8.064 17.644 1.00 92.50 193 MET A CA 1
ATOM 1516 C C . MET A 1 193 ? -3.238 -7.772 16.376 1.00 92.50 193 MET A C 1
ATOM 1518 O O . MET A 1 193 ? -2.731 -7.956 15.270 1.00 92.50 193 MET A O 1
ATOM 1522 N N . LYS A 1 194 ? -4.467 -7.247 16.505 1.00 95.19 194 LYS A N 1
ATOM 1523 C CA . LYS A 1 194 ? -5.422 -7.095 15.389 1.00 95.19 194 LYS A CA 1
ATOM 1524 C C . LYS A 1 194 ? -4.822 -6.371 14.179 1.00 95.19 194 LYS A C 1
ATOM 1526 O O . LYS A 1 194 ? -5.003 -6.799 13.040 1.00 95.19 194 LYS A O 1
ATOM 1531 N N . CYS A 1 195 ? -4.108 -5.271 14.420 1.00 96.38 195 CYS A N 1
ATOM 1532 C CA . CYS A 1 195 ? -3.484 -4.473 13.364 1.00 96.38 195 CYS A CA 1
ATOM 1533 C C . CYS A 1 195 ? -2.336 -5.221 12.677 1.00 96.38 195 CYS A C 1
ATOM 1535 O O . CYS A 1 195 ? -2.187 -5.124 11.456 1.00 96.38 195 CYS A O 1
ATOM 1537 N N . LEU A 1 196 ? -1.539 -5.981 13.437 1.00 96.44 196 LEU A N 1
ATOM 1538 C CA . LEU A 1 196 ? -0.465 -6.797 12.879 1.00 96.44 196 LEU A CA 1
ATOM 1539 C C . LEU A 1 196 ? -1.026 -7.940 12.031 1.00 96.44 196 LEU A C 1
ATOM 1541 O O . LEU A 1 196 ? -0.566 -8.135 10.905 1.00 96.44 196 LEU A O 1
ATOM 1545 N N . ASP A 1 197 ? -2.046 -8.639 12.523 1.00 96.88 197 ASP A N 1
ATOM 1546 C CA . ASP A 1 197 ? -2.685 -9.748 11.810 1.00 96.88 197 ASP A CA 1
ATOM 1547 C C . ASP A 1 197 ? -3.288 -9.290 10.477 1.00 96.88 197 ASP A C 1
ATOM 1549 O O . ASP A 1 197 ? -3.095 -9.932 9.433 1.00 96.88 197 ASP A O 1
ATOM 1553 N N . ALA A 1 198 ? -3.970 -8.139 10.484 1.00 98.31 198 ALA A N 1
ATOM 1554 C CA . ALA A 1 198 ? -4.494 -7.514 9.273 1.00 98.31 198 ALA A CA 1
ATOM 1555 C C . ALA A 1 198 ? -3.356 -7.111 8.317 1.00 98.31 198 ALA A C 1
ATOM 1557 O O . ALA A 1 198 ? -3.373 -7.466 7.137 1.00 98.31 198 ALA A O 1
ATOM 1558 N N . GLY A 1 199 ? -2.311 -6.450 8.827 1.00 97.75 199 GLY A N 1
ATOM 1559 C CA . GLY A 1 199 ? -1.148 -6.041 8.034 1.00 97.75 199 GLY A CA 1
ATOM 1560 C C . GLY A 1 199 ? -0.413 -7.214 7.375 1.00 97.75 199 GLY A C 1
ATOM 1561 O O . GLY A 1 199 ? -0.076 -7.152 6.191 1.00 97.75 199 GLY A O 1
ATOM 1562 N N . LEU A 1 200 ? -0.202 -8.315 8.100 1.00 97.75 200 LEU A N 1
ATOM 1563 C CA . LEU A 1 200 ? 0.407 -9.536 7.559 1.00 97.75 200 LEU A CA 1
ATOM 1564 C C . LEU A 1 200 ? -0.484 -10.206 6.510 1.00 97.75 200 LEU A C 1
ATOM 1566 O O . LEU A 1 200 ? 0.026 -10.751 5.528 1.00 97.75 200 LEU A O 1
ATOM 1570 N N . THR A 1 201 ? -1.804 -10.150 6.687 1.00 98.38 201 THR A N 1
ATOM 1571 C CA . THR A 1 201 ? -2.756 -10.683 5.706 1.00 98.38 201 THR A CA 1
ATOM 1572 C C . THR A 1 201 ? -2.735 -9.868 4.418 1.00 98.38 201 THR A C 1
ATOM 1574 O O . THR A 1 201 ? -2.562 -10.452 3.350 1.00 98.38 201 THR A O 1
ATOM 1577 N N . LEU A 1 202 ? -2.771 -8.536 4.506 1.00 98.19 202 LEU A N 1
ATOM 1578 C CA . LEU A 1 202 ? -2.628 -7.644 3.349 1.00 98.19 202 LEU A CA 1
ATOM 1579 C C . LEU A 1 202 ? -1.280 -7.834 2.642 1.00 98.19 202 LEU A C 1
ATOM 1581 O O . LEU A 1 202 ? -1.226 -7.914 1.416 1.00 98.19 202 LEU A O 1
ATOM 1585 N N . LYS A 1 203 ? -0.185 -7.986 3.399 1.00 97.94 203 LYS A N 1
ATOM 1586 C CA . LYS A 1 203 ? 1.133 -8.308 2.831 1.00 97.94 203 LYS A CA 1
ATOM 1587 C C . LYS A 1 203 ? 1.104 -9.585 1.986 1.00 97.94 203 LYS A C 1
ATOM 1589 O O . LYS A 1 203 ? 1.732 -9.611 0.931 1.00 97.94 203 LYS A O 1
ATOM 1594 N N . ARG A 1 204 ? 0.410 -10.635 2.440 1.00 97.12 204 ARG A N 1
ATOM 1595 C CA . ARG A 1 204 ? 0.249 -11.883 1.672 1.00 97.12 204 ARG A CA 1
ATOM 1596 C C . ARG A 1 204 ? -0.645 -11.689 0.451 1.00 97.12 204 ARG A C 1
ATOM 1598 O O . ARG A 1 204 ? -0.306 -12.171 -0.621 1.00 97.12 204 ARG A O 1
ATOM 1605 N N . GLU A 1 205 ? -1.756 -10.976 0.606 1.00 97.44 205 GLU A N 1
ATOM 1606 C CA . GLU A 1 205 ? -2.737 -10.745 -0.460 1.00 97.44 205 GLU A CA 1
ATOM 1607 C C . GLU A 1 205 ? -2.155 -9.976 -1.657 1.00 97.44 205 GLU A C 1
ATOM 1609 O O . GLU A 1 205 ? -2.456 -10.287 -2.808 1.00 97.44 205 GLU A O 1
ATOM 1614 N N . PHE A 1 206 ? -1.292 -8.993 -1.390 1.00 96.31 206 PHE A N 1
ATOM 1615 C CA . PHE A 1 206 ? -0.690 -8.128 -2.413 1.00 96.31 206 PHE A CA 1
ATOM 1616 C C . PHE A 1 206 ? 0.743 -8.502 -2.780 1.00 96.31 206 PHE A C 1
ATOM 1618 O O . PHE A 1 206 ? 1.415 -7.749 -3.485 1.00 96.31 206 PHE A O 1
ATOM 1625 N N . TYR A 1 207 ? 1.205 -9.661 -2.323 1.00 93.00 207 TYR A N 1
ATOM 1626 C CA . TYR A 1 207 ? 2.579 -10.125 -2.457 1.00 93.00 207 TYR A CA 1
ATOM 1627 C C . TYR A 1 207 ? 3.115 -10.094 -3.909 1.00 93.00 207 TYR A C 1
ATOM 1629 O O . TYR A 1 207 ? 4.285 -9.788 -4.139 1.00 93.00 207 TYR A O 1
ATOM 1637 N N . ASP A 1 208 ? 2.258 -10.356 -4.895 1.00 87.75 208 ASP A N 1
ATOM 1638 C CA . ASP A 1 208 ? 2.585 -10.362 -6.325 1.00 87.75 208 ASP A CA 1
ATOM 1639 C C . ASP A 1 208 ? 2.518 -8.976 -6.999 1.00 87.75 208 ASP A C 1
ATOM 1641 O O . ASP A 1 208 ? 2.970 -8.828 -8.135 1.00 87.75 208 ASP A O 1
ATOM 1645 N N . LYS A 1 209 ? 1.962 -7.964 -6.318 1.00 92.25 209 LYS A N 1
ATOM 1646 C CA . LYS A 1 209 ? 1.673 -6.629 -6.879 1.00 92.25 209 LYS A CA 1
ATOM 1647 C C . LYS A 1 209 ? 2.463 -5.505 -6.216 1.00 92.25 209 LYS A C 1
ATOM 1649 O O . LYS A 1 209 ? 2.848 -4.553 -6.889 1.00 92.25 209 LYS A O 1
ATOM 1654 N N . CYS A 1 210 ? 2.690 -5.588 -4.907 1.00 94.88 210 CYS A N 1
ATOM 1655 C CA . CYS A 1 210 ? 3.387 -4.564 -4.139 1.00 94.88 210 CYS A CA 1
ATOM 1656 C C . CYS A 1 210 ? 4.241 -5.207 -3.047 1.00 94.88 210 CYS A C 1
ATOM 1658 O O . CYS A 1 210 ? 3.784 -6.061 -2.288 1.00 94.88 210 CYS A O 1
ATOM 1660 N N . TYR A 1 211 ? 5.488 -4.767 -2.930 1.00 96.19 211 TYR A N 1
ATOM 1661 C CA . TYR A 1 211 ? 6.356 -5.202 -1.851 1.00 96.19 211 TYR A CA 1
ATOM 16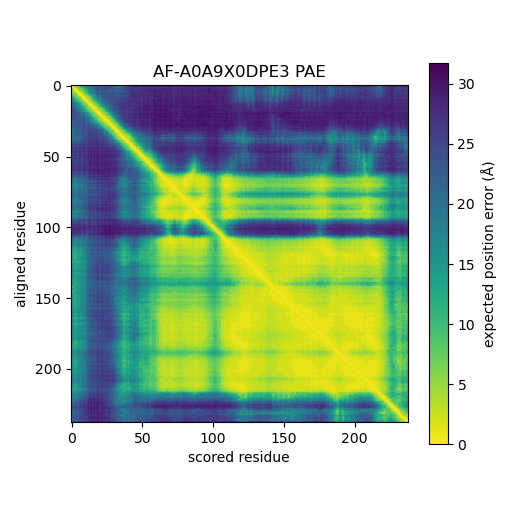62 C C . TYR A 1 211 ? 6.029 -4.441 -0.564 1.00 96.19 211 TYR A C 1
ATOM 1664 O O . TYR A 1 211 ? 6.321 -3.250 -0.443 1.00 96.19 211 TYR A O 1
ATOM 1672 N N . ILE A 1 212 ? 5.453 -5.142 0.415 1.00 95.81 212 ILE A N 1
ATOM 1673 C CA . ILE A 1 212 ? 5.025 -4.561 1.693 1.00 95.81 212 ILE A CA 1
ATOM 1674 C C . ILE A 1 212 ? 5.981 -4.979 2.819 1.00 95.81 212 ILE A C 1
ATOM 1676 O O . ILE A 1 212 ? 6.054 -6.150 3.213 1.00 95.81 212 ILE A O 1
ATOM 1680 N N . GLN A 1 213 ? 6.701 -4.006 3.379 1.00 97.62 213 GLN A N 1
ATOM 1681 C CA . GLN A 1 213 ? 7.391 -4.149 4.663 1.00 97.62 213 GLN A CA 1
ATOM 1682 C C . GLN A 1 213 ? 6.433 -3.781 5.792 1.00 97.62 213 GLN A C 1
ATOM 1684 O O . GLN A 1 213 ? 5.850 -2.703 5.758 1.00 97.62 213 GLN A O 1
ATOM 1689 N N . ILE A 1 214 ? 6.308 -4.646 6.800 1.00 96.31 214 ILE A N 1
ATOM 1690 C CA . ILE A 1 214 ? 5.540 -4.351 8.012 1.00 96.31 214 ILE A CA 1
ATOM 1691 C C . ILE A 1 214 ? 6.499 -3.868 9.100 1.00 96.31 214 ILE A C 1
ATOM 1693 O O . ILE A 1 214 ? 7.493 -4.534 9.396 1.00 96.31 214 ILE A O 1
ATOM 1697 N N . CYS A 1 215 ? 6.190 -2.716 9.684 1.00 95.50 215 CYS A N 1
ATOM 1698 C CA . CYS A 1 215 ? 6.862 -2.147 10.841 1.00 95.50 215 CYS A CA 1
ATOM 1699 C C . CYS A 1 215 ? 5.891 -2.163 12.018 1.00 95.50 215 CYS A C 1
ATOM 1701 O O . CYS A 1 215 ? 4.891 -1.449 12.009 1.00 95.50 215 CYS A O 1
ATOM 1703 N N . VAL A 1 216 ? 6.192 -2.964 13.038 1.00 92.94 216 VAL A N 1
ATOM 1704 C CA . VAL A 1 216 ? 5.420 -2.919 14.280 1.00 92.94 216 VAL A CA 1
ATOM 1705 C C . VAL A 1 216 ? 5.761 -1.634 15.015 1.00 92.94 216 VAL A C 1
ATOM 1707 O O . VAL A 1 216 ? 6.926 -1.354 15.298 1.00 92.94 216 VAL A O 1
ATOM 1710 N N . PHE A 1 217 ? 4.730 -0.847 15.287 1.00 88.00 217 PHE A N 1
ATOM 1711 C CA . PHE A 1 217 ? 4.816 0.381 16.049 1.00 88.00 217 PHE A CA 1
ATOM 1712 C C . PHE A 1 217 ? 4.270 0.124 17.451 1.00 88.00 217 PHE A C 1
ATOM 1714 O O . PHE A 1 217 ? 3.063 0.017 17.650 1.00 88.00 217 PHE A O 1
ATOM 1721 N N . ALA A 1 218 ? 5.180 -0.013 18.411 1.00 82.38 218 ALA A N 1
ATOM 1722 C CA . ALA A 1 218 ? 4.837 -0.129 19.817 1.00 82.38 218 ALA A CA 1
ATOM 1723 C C . ALA A 1 218 ? 4.434 1.247 20.359 1.00 82.38 218 ALA A C 1
ATOM 1725 O O . ALA A 1 218 ? 5.297 2.117 20.491 1.00 82.38 218 ALA A O 1
ATOM 1726 N N . GLN A 1 219 ? 3.142 1.458 20.621 1.00 72.44 219 GLN A N 1
ATOM 1727 C CA . GLN A 1 219 ? 2.674 2.725 21.196 1.00 72.44 219 GLN A CA 1
ATOM 1728 C C . GLN A 1 219 ? 2.821 2.743 22.727 1.00 72.44 219 GLN A C 1
ATOM 1730 O O . GLN A 1 219 ? 3.127 3.792 23.295 1.00 72.44 219 GLN A O 1
ATOM 1735 N N . ASP A 1 220 ? 2.682 1.582 23.370 1.00 73.12 220 ASP A N 1
ATOM 1736 C CA . ASP A 1 220 ? 2.931 1.398 24.800 1.00 73.12 220 ASP A CA 1
ATOM 1737 C C . ASP A 1 220 ? 4.412 1.085 25.101 1.00 73.12 220 ASP A C 1
ATOM 1739 O O . ASP A 1 220 ? 5.138 0.590 24.227 1.00 73.12 220 ASP A O 1
ATOM 1743 N N . PRO A 1 221 ? 4.892 1.343 26.339 1.00 66.12 221 PRO A N 1
ATOM 1744 C CA . PRO A 1 221 ? 6.259 1.031 26.739 1.00 66.12 221 PRO A CA 1
ATOM 1745 C C . PRO A 1 221 ? 6.630 -0.433 26.479 1.00 66.12 221 PRO A C 1
ATOM 1747 O O . PRO A 1 221 ? 5.949 -1.368 26.903 1.00 66.12 221 PRO A O 1
ATOM 1750 N N . ILE A 1 222 ? 7.770 -0.635 25.814 1.00 60.72 222 ILE A N 1
ATOM 1751 C CA . ILE A 1 222 ? 8.283 -1.980 25.523 1.00 60.72 222 ILE A CA 1
ATOM 1752 C C . ILE A 1 222 ? 8.742 -2.679 26.809 1.00 60.72 222 ILE A C 1
ATOM 1754 O O . ILE A 1 222 ? 8.537 -3.882 26.971 1.00 60.72 222 ILE A O 1
ATOM 1758 N N . PHE A 1 223 ? 9.312 -1.909 27.735 1.00 64.62 223 PHE A N 1
ATOM 1759 C CA . PHE A 1 223 ? 9.774 -2.365 29.039 1.00 64.62 223 PHE A CA 1
ATOM 1760 C C . PHE A 1 223 ? 9.066 -1.574 30.135 1.00 64.62 223 PHE A C 1
ATOM 1762 O O . PHE A 1 223 ? 9.008 -0.345 30.072 1.00 64.62 223 PHE A O 1
ATOM 1769 N N . SER A 1 224 ? 8.575 -2.270 31.156 1.00 56.41 224 SER A N 1
ATOM 1770 C CA . SER A 1 224 ? 8.190 -1.660 32.424 1.00 56.41 224 SER A CA 1
ATOM 1771 C C . SER A 1 224 ? 9.280 -1.947 33.454 1.00 56.41 224 SER A C 1
ATOM 1773 O O . SER A 1 224 ? 9.691 -3.093 33.627 1.00 56.41 224 SER A O 1
ATOM 1775 N N . TYR A 1 225 ? 9.758 -0.908 34.137 1.00 54.03 225 TYR A N 1
ATOM 1776 C CA . TYR A 1 225 ? 10.751 -1.054 35.209 1.00 54.03 225 TYR A CA 1
ATOM 1777 C C . TYR A 1 225 ? 10.123 -1.475 36.550 1.00 54.03 225 TYR A C 1
ATOM 1779 O O . TYR A 1 225 ? 10.848 -1.861 37.462 1.00 54.03 225 TYR A O 1
ATOM 1787 N N . ASP A 1 226 ? 8.790 -1.455 36.650 1.00 60.75 226 ASP A N 1
ATOM 1788 C CA . ASP A 1 226 ? 8.045 -1.960 37.802 1.00 60.75 226 ASP A CA 1
ATOM 1789 C C . ASP A 1 226 ? 7.739 -3.454 37.658 1.00 60.75 226 ASP A C 1
ATOM 1791 O O . ASP A 1 226 ? 7.173 -3.909 36.657 1.00 60.75 226 ASP A O 1
ATOM 1795 N N . TYR A 1 227 ? 8.098 -4.215 38.693 1.00 47.56 227 TYR A N 1
ATOM 1796 C CA . TYR A 1 227 ? 7.830 -5.647 38.800 1.00 47.56 227 TYR A CA 1
ATOM 1797 C C . TYR A 1 227 ? 6.310 -5.889 38.825 1.00 47.56 227 TYR A C 1
ATOM 1799 O O . TYR A 1 227 ? 5.643 -5.565 39.804 1.00 47.56 227 TYR A O 1
ATOM 1807 N N . GLY A 1 228 ? 5.763 -6.463 37.747 1.00 57.56 228 GLY A N 1
ATOM 1808 C CA . GLY A 1 228 ? 4.338 -6.806 37.624 1.00 57.56 228 GLY A CA 1
ATOM 1809 C C . GLY A 1 228 ? 3.497 -5.862 36.758 1.00 57.56 228 GLY A C 1
ATOM 1810 O O . GLY A 1 228 ? 2.327 -6.157 36.519 1.00 57.56 228 GLY A O 1
ATOM 1811 N N . SER A 1 229 ? 4.071 -4.771 36.248 1.00 53.28 229 SER A N 1
ATOM 1812 C CA . SER A 1 229 ? 3.393 -3.926 35.261 1.00 53.28 229 SER A CA 1
ATOM 1813 C C . SER A 1 229 ? 3.375 -4.610 33.883 1.00 53.28 229 SER A C 1
ATOM 1815 O O . SER A 1 229 ? 4.367 -5.239 33.507 1.00 53.28 229 SER A O 1
ATOM 1817 N N . PRO A 1 230 ? 2.273 -4.521 33.113 1.00 56.28 230 PRO A N 1
ATOM 1818 C CA . PRO A 1 230 ? 2.220 -5.076 31.766 1.00 56.28 230 PRO A CA 1
ATOM 1819 C C . PRO A 1 230 ? 3.304 -4.465 30.867 1.00 56.28 230 PRO A C 1
ATOM 1821 O O . PRO A 1 230 ? 3.462 -3.246 30.814 1.00 56.28 230 PRO A O 1
ATOM 1824 N N . SER A 1 231 ? 4.020 -5.311 30.126 1.00 57.78 231 SER A N 1
ATOM 1825 C CA . SER A 1 231 ? 4.982 -4.908 29.096 1.00 57.78 231 SER A CA 1
ATOM 1826 C C . SER A 1 231 ? 4.651 -5.573 27.763 1.00 57.78 231 SER A C 1
ATOM 1828 O O . SER A 1 231 ? 4.144 -6.700 27.718 1.00 57.78 231 SER A O 1
ATOM 1830 N N . MET A 1 232 ? 4.999 -4.909 26.661 1.00 58.09 232 MET A N 1
ATOM 1831 C CA . MET A 1 232 ? 4.768 -5.431 25.308 1.00 58.09 232 MET A CA 1
ATOM 1832 C C . MET A 1 232 ? 5.526 -6.733 25.008 1.00 58.09 232 MET A C 1
ATOM 1834 O O . MET A 1 232 ? 5.111 -7.497 24.138 1.00 58.09 232 MET A O 1
ATOM 1838 N N . THR A 1 233 ? 6.602 -7.044 25.740 1.00 55.94 233 THR A N 1
ATOM 1839 C CA . THR A 1 233 ? 7.291 -8.339 25.610 1.00 55.94 233 THR A CA 1
ATOM 1840 C C . THR A 1 233 ? 6.390 -9.520 25.971 1.00 55.94 233 THR A C 1
ATOM 1842 O O . THR A 1 233 ? 6.501 -10.571 25.349 1.00 55.94 233 THR A O 1
ATOM 1845 N N . THR A 1 234 ? 5.441 -9.350 26.893 1.00 54.72 234 THR A N 1
ATOM 1846 C CA . THR A 1 234 ? 4.505 -10.415 27.298 1.00 54.72 234 THR A CA 1
ATOM 1847 C C . THR A 1 234 ? 3.533 -10.791 26.167 1.00 54.72 234 THR A C 1
ATOM 1849 O O . THR A 1 234 ? 3.126 -11.946 26.067 1.00 54.72 234 THR A O 1
ATOM 1852 N N . GLY A 1 235 ? 3.190 -9.839 25.289 1.00 49.88 235 GLY A N 1
ATOM 1853 C CA . GLY A 1 235 ? 2.297 -10.055 24.142 1.00 49.88 235 GLY A CA 1
ATOM 1854 C C . GLY A 1 235 ? 2.992 -10.564 22.873 1.00 49.88 235 GLY A C 1
ATOM 1855 O O . GLY A 1 235 ? 2.347 -11.184 22.041 1.00 49.88 235 GLY A O 1
ATOM 1856 N N . LEU A 1 236 ? 4.304 -10.341 22.726 1.0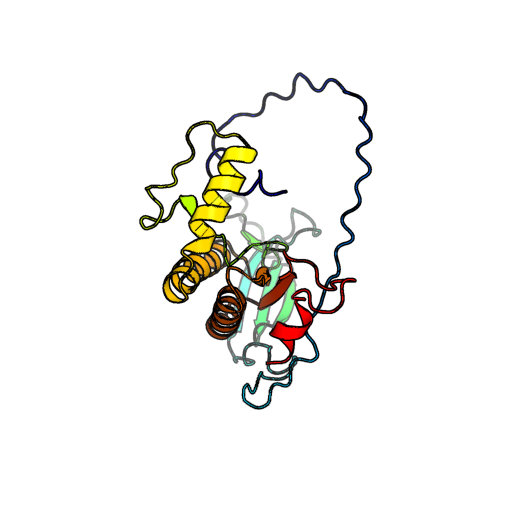0 47.59 236 LEU A N 1
ATOM 1857 C CA . LEU A 1 236 ? 5.083 -10.753 21.544 1.00 47.59 236 LEU A CA 1
ATOM 1858 C C . LEU A 1 236 ? 5.577 -12.215 21.588 1.00 47.59 236 LEU A C 1
ATOM 1860 O O . LEU A 1 236 ? 6.139 -12.692 20.604 1.00 47.59 236 LEU A O 1
ATOM 1864 N N . HIS A 1 237 ? 5.413 -12.904 22.722 1.00 48.94 237 HIS A N 1
ATOM 1865 C CA . HIS A 1 237 ? 5.844 -14.295 22.934 1.00 48.94 237 HIS A CA 1
ATOM 1866 C C . HIS A 1 237 ? 4.712 -15.336 22.852 1.00 48.94 237 HIS A C 1
ATOM 1868 O O . HIS A 1 237 ? 4.993 -16.522 23.036 1.00 48.94 237 HIS A O 1
ATOM 1874 N N . GLN A 1 238 ? 3.470 -14.912 22.599 1.00 38.34 238 GLN A N 1
ATOM 1875 C CA . GLN A 1 238 ? 2.329 -15.797 22.318 1.00 38.34 238 GLN A CA 1
ATOM 1876 C C . GLN A 1 238 ? 2.163 -15.974 20.809 1.00 38.34 238 GLN A C 1
ATOM 1878 O O . GLN A 1 238 ? 1.820 -17.104 20.406 1.00 38.34 238 GLN A O 1
#

Nearest PDB structures (foldseek):
  2qt3-assembly1_A  TM=7.611E-01  e=1.031E-06  Pseudomonas sp. ADP
  4cqc-assembly1_B  TM=7.486E-01  e=1.498E-06  Pseudomonas sp. ADP
  5akq-assembly1_B  TM=7.450E-01  e=1.594E-06  Pseudomonas sp. ADP
  4cqd-assembly1_A  TM=7.376E-01  e=2.793E-06  Pseudomonas sp. ADP
  6nbo-assembly1_A  TM=7.264E-01  e=1.598E-05  Burkholderia multivorans ATCC 17616

Foldseek 3Di:
DLLPQPDPPPPPDDDDDPPDDDDDDDDDDDDDPDFDFDPPPDDPPVPDPDDDPVRLAQFQDQDKDKDWQADEPPDDPPWGWIWIDGSNDTPDIGTDPPPPPVPPPDDHHYDDAFDEAAEAALQQACQCVDPVLVVLDDDPSDPVSSVVSSVVSLLVDDLVVSLVRSVVVVVVSLVVRHAEYEYEFEDEPRNHCSRVVSLVVSCVVCSNRHHYHYTYGYPDAQDDPDDPDDHVVVSSRD

Radius of gyration: 23.35 Å; Cα contacts (8 Å, |Δi|>4): 286; chains: 1; bounding box: 40×59×76 Å

InterPro domains:
  IPR032466 Metal-dependent hydrolase [SSF51556] (114-229)
  IPR052349 Metallo-dependent Hydrolases Superfamily Enzymes [PTHR32027] (62-235)

Secondary structure (DSSP, 8-state):
-GGGSS-SSGGGS---------PPPPPP--------------S--SS--PPPTTTTSPP----EEEEEEEE-TTS-TT-EEEEEEETTEEEEEEEE-SPP-TT-----EE--PPEEEEEEETTTTTTTTSGGGGGG--SS--HHHHHHHHHHHHHT--HHHHHHHHHHHHHHHHHTTEEEEEEEEEEBTTTBTHHHHHHHHHHHHTTTT-EEEEEEEE-S-S--SSTT---HHHHHT-

Solvent-accessible surface area (backbone atoms only — not comparable to full-atom values): 15079 Å² total; per-residue (Å²): 129,74,84,71,74,82,58,86,76,70,80,81,78,70,88,82,80,87,85,80,87,79,89,79,84,88,81,89,78,92,74,84,79,85,79,80,84,57,78,84,83,77,64,87,61,86,86,57,91,70,68,53,83,76,64,60,48,60,75,77,42,90,53,72,50,74,47,68,65,25,34,49,86,95,54,66,89,91,51,35,25,34,40,35,28,52,41,88,36,81,74,48,75,42,77,54,82,70,79,75,69,87,83,70,92,78,73,93,42,76,56,73,81,68,37,70,41,82,76,45,50,42,60,64,38,63,48,65,78,32,80,93,31,62,91,46,63,84,81,87,78,47,67,66,58,54,51,51,42,50,52,59,54,49,70,68,68,47,56,67,62,34,42,54,36,29,48,51,53,54,53,55,41,42,77,75,42,29,36,36,35,30,32,33,22,53,37,35,95,80,58,38,60,47,35,45,58,32,50,56,49,52,36,62,76,35,44,79,70,31,50,62,42,80,37,62,39,66,80,52,61,62,71,52,93,52,94,87,54,85,32,52,61,70,67,68,76,114

Mean predicted aligned error: 14.14 Å

pLDDT: mean 72.78, std 26.55, range [23.88, 98.5]

Sequence (238 aa):
MIGRMADARKCATAPRDISNLQHDPPHNLHKSTEYIYITLKNISMSEISMPNAEQLRPPRNNNISSFRNVHIPGRPSDSCYDVHCLGGIIRSITTDNSPSDVGKQSDYRLIVPGLCHPHIHLDKCFLLSHPKYVDLEINEGDFSEAMKLTSEAKSRFEYDGLMERGRALVVESIQYGVTHMRAFVEVDFGVGMKCLDAGLTLKREFYDKCYIQICVFAQDPIFSYDYGSPSMTTGLHQ

Organism: NCBI:txid352851